Protein AF-A0A1T4NZI9-F1 (afdb_monomer_lite)

pLDDT: mean 96.77, std 5.35, range [52.78, 98.94]

Organism: NCBI:txid225004

Secondary structure (DSSP, 8-state):
-HHHHHHHHHHHHHHHHHHHHHHHHHHTT-HHHHHHHHHHHHHHHHHHT---HHHHGGGGGG-TT-HHHHHHHHHHHHHHHHHHHHHHHHHHHH-HHHHHHHHHHHHHHHHS-HHHHHHHHHHHHHHHHHHHHHHHTT-GGGHHHHHHHHHHTT---HHHHHHHHHHT-STTTTSHHHHHHHHHHHHHHHHHHHHHHHHSTTT--

Foldseek 3Di:
DVVLLVLLLLLLVLLLVLLQQQLLCVLVVNNLVSLLSSLRSVLVSLVVVGDALLQQLLCCLLPVPPPVSVVSNVSSLVSLLVNLLQSLQVCLVPPVSSLVSLLVLLVVLLPDDLVVLLVLLLLLSQLSNQQNVCSVVVNNCSSSVSSSVSSVVVRDDLSSNSSSLNSPDDPCSPDPSNVSSSVSSSVSSSNSSNPCCNVCVPPDD

Sequence (205 aa):
MINEIKKAILSGILISIGGCVYMASVTAGLKWFGALLFCGGLFAICIYGFNLYTGKVGYLAYDFKDKKAWELVIVTCFFNQLITFLIGIAVGKYFPSIQEAAAKAYSAKLAAPLAKLFISGIFCGILMFLSVDTWKSGHKLGLFIYVPVFIIAGFDHSVANSFYNGAAFGPETFTLKNAAVVATVTIANGLGGWIFPLLTKSARP

Structure (mmCIF, N/CA/C/O backbone):
data_AF-A0A1T4NZI9-F1
#
_entry.id   AF-A0A1T4NZI9-F1
#
loop_
_atom_site.group_PDB
_atom_site.id
_atom_site.type_symbol
_atom_site.label_atom_id
_atom_site.label_alt_id
_atom_site.label_comp_id
_atom_site.label_asym_id
_atom_site.label_entity_id
_atom_site.label_seq_id
_atom_site.pdbx_PDB_ins_code
_atom_site.Cartn_x
_atom_site.Cartn_y
_atom_site.Cartn_z
_atom_site.occupancy
_atom_site.B_iso_or_equiv
_atom_site.auth_seq_id
_atom_site.auth_comp_id
_atom_site.auth_asym_id
_atom_site.auth_atom_id
_atom_site.pdbx_PDB_model_num
ATOM 1 N N . MET A 1 1 ? 4.022 4.666 21.049 1.00 89.69 1 MET A N 1
ATOM 2 C CA . MET A 1 1 ? 4.485 4.953 19.674 1.00 89.69 1 MET A CA 1
ATOM 3 C C . MET A 1 1 ? 5.476 3.920 19.127 1.00 89.69 1 MET A C 1
ATOM 5 O O . MET A 1 1 ? 5.214 3.373 18.068 1.00 89.69 1 MET A O 1
ATOM 9 N N . ILE A 1 2 ? 6.565 3.575 19.831 1.00 95.44 2 ILE A N 1
ATOM 10 C CA . ILE A 1 2 ? 7.586 2.616 19.334 1.00 95.44 2 ILE A CA 1
ATOM 11 C C . ILE A 1 2 ? 6.995 1.270 18.867 1.00 95.44 2 ILE A C 1
ATOM 13 O O . ILE A 1 2 ? 7.348 0.779 17.798 1.00 95.44 2 ILE A O 1
ATOM 17 N N . ASN A 1 3 ? 6.070 0.681 19.632 1.00 96.94 3 ASN A N 1
ATOM 18 C CA . ASN A 1 3 ? 5.430 -0.582 19.244 1.00 96.94 3 ASN A CA 1
ATOM 19 C C . ASN A 1 3 ? 4.603 -0.455 17.957 1.00 96.94 3 ASN A C 1
ATOM 21 O O . ASN A 1 3 ? 4.612 -1.365 17.131 1.00 96.94 3 ASN A O 1
ATOM 25 N N . GLU A 1 4 ? 3.941 0.682 17.749 1.00 97.56 4 GLU A N 1
ATOM 26 C CA . GLU A 1 4 ? 3.136 0.927 16.549 1.00 97.56 4 GLU A CA 1
ATOM 27 C C . GLU A 1 4 ? 4.017 1.083 15.306 1.00 97.56 4 GLU A C 1
ATOM 29 O O . GLU A 1 4 ? 3.677 0.553 14.249 1.00 97.56 4 GLU A O 1
ATOM 34 N N . ILE A 1 5 ? 5.193 1.706 15.457 1.00 98.38 5 ILE A N 1
ATOM 35 C CA . ILE A 1 5 ? 6.221 1.780 14.411 1.00 98.38 5 ILE A CA 1
ATOM 36 C C . ILE A 1 5 ? 6.719 0.378 14.048 1.00 98.38 5 ILE A C 1
ATOM 38 O O . ILE A 1 5 ? 6.745 0.031 12.870 1.00 98.38 5 ILE A O 1
ATOM 42 N N . LYS A 1 6 ? 7.048 -0.469 15.035 1.00 98.44 6 LYS A N 1
ATOM 43 C CA . LYS A 1 6 ? 7.468 -1.863 14.781 1.00 98.44 6 LYS A CA 1
ATOM 44 C C . LYS A 1 6 ? 6.410 -2.632 13.984 1.00 98.44 6 LYS A C 1
ATOM 46 O O . LYS A 1 6 ? 6.735 -3.279 12.993 1.00 98.44 6 LYS A O 1
ATOM 51 N N . LYS A 1 7 ? 5.134 -2.510 14.364 1.00 98.69 7 LYS A N 1
ATOM 52 C CA . LYS A 1 7 ? 4.005 -3.116 13.638 1.00 98.69 7 LYS A CA 1
ATOM 53 C C . LYS A 1 7 ? 3.854 -2.573 12.210 1.00 98.69 7 LYS A C 1
ATOM 55 O O . LYS A 1 7 ? 3.506 -3.334 11.306 1.00 98.69 7 LYS A O 1
ATOM 60 N N . ALA A 1 8 ? 4.103 -1.282 11.993 1.00 98.69 8 ALA A N 1
ATOM 61 C CA . ALA A 1 8 ? 4.075 -0.681 10.661 1.00 98.69 8 ALA A CA 1
ATOM 62 C C . ALA A 1 8 ? 5.227 -1.189 9.778 1.00 98.69 8 ALA A C 1
ATOM 64 O O . ALA A 1 8 ? 5.010 -1.559 8.625 1.00 98.69 8 ALA A O 1
ATOM 65 N N . ILE A 1 9 ? 6.436 -1.294 10.334 1.00 98.75 9 ILE A N 1
ATOM 66 C CA . ILE A 1 9 ? 7.599 -1.863 9.640 1.00 98.75 9 ILE A CA 1
ATOM 67 C C . ILE A 1 9 ? 7.323 -3.317 9.234 1.00 98.75 9 ILE A C 1
ATOM 69 O O . ILE A 1 9 ? 7.503 -3.674 8.071 1.00 98.75 9 ILE A O 1
ATOM 73 N N . LEU A 1 10 ? 6.811 -4.137 10.159 1.00 98.75 10 LEU A N 1
ATOM 74 C CA . LEU A 1 10 ? 6.477 -5.541 9.892 1.00 98.75 10 LEU A CA 1
ATOM 75 C C . LEU A 1 10 ? 5.423 -5.690 8.788 1.00 98.75 10 LEU A C 1
ATOM 77 O O . LEU A 1 10 ? 5.552 -6.563 7.932 1.00 98.75 10 LEU A O 1
ATOM 81 N N . SER A 1 11 ? 4.426 -4.804 8.741 1.00 98.81 11 SER A N 1
ATOM 82 C CA . SER A 1 11 ? 3.450 -4.803 7.642 1.00 98.81 11 SER A CA 1
ATOM 83 C C . SER A 1 11 ? 4.095 -4.450 6.304 1.00 98.81 11 SER A C 1
ATOM 85 O O . SER A 1 11 ? 3.799 -5.093 5.302 1.00 98.81 11 SER A O 1
ATOM 87 N N . GLY A 1 12 ? 5.017 -3.483 6.277 1.00 98.75 12 GLY A N 1
ATOM 88 C CA . GLY A 1 12 ? 5.785 -3.159 5.072 1.00 98.75 12 GLY A CA 1
ATOM 89 C C . GLY A 1 12 ? 6.594 -4.355 4.553 1.00 98.75 12 GLY A C 1
ATOM 90 O O . GLY A 1 12 ? 6.558 -4.657 3.359 1.00 98.75 12 GLY A O 1
ATOM 91 N N . ILE A 1 13 ? 7.258 -5.093 5.447 1.00 98.81 13 ILE A N 1
ATOM 92 C CA . ILE A 1 13 ? 7.987 -6.323 5.095 1.00 98.81 13 ILE A CA 1
ATOM 93 C C . ILE A 1 13 ? 7.040 -7.351 4.462 1.00 98.81 13 ILE A C 1
ATOM 95 O O . ILE A 1 13 ? 7.311 -7.852 3.372 1.00 98.81 13 ILE A O 1
ATOM 99 N N . LEU A 1 14 ? 5.900 -7.624 5.102 1.00 98.75 14 LEU A N 1
ATOM 100 C CA . LEU A 1 14 ? 4.939 -8.628 4.635 1.00 98.75 14 LEU A CA 1
ATOM 101 C C . LEU A 1 14 ? 4.289 -8.258 3.293 1.00 98.75 14 LEU A C 1
ATOM 103 O O . LEU A 1 14 ? 4.132 -9.123 2.432 1.00 98.75 14 LEU A O 1
ATOM 107 N N . ILE A 1 15 ? 3.966 -6.979 3.074 1.00 98.69 15 ILE A N 1
ATOM 108 C CA . ILE A 1 15 ? 3.479 -6.507 1.768 1.00 98.69 15 ILE A CA 1
ATOM 109 C C . ILE A 1 15 ? 4.569 -6.618 0.696 1.00 98.69 15 ILE A C 1
ATOM 111 O O . ILE A 1 15 ? 4.263 -6.992 -0.434 1.00 98.69 15 ILE A O 1
ATOM 115 N N . SER A 1 16 ? 5.833 -6.353 1.037 1.00 98.75 16 SER A N 1
ATOM 116 C CA . SER A 1 16 ? 6.948 -6.496 0.090 1.00 98.75 16 SER A CA 1
ATOM 117 C C . SER A 1 16 ? 7.155 -7.952 -0.327 1.00 98.75 16 SER A C 1
ATOM 119 O O . SER A 1 16 ? 7.349 -8.213 -1.508 1.00 98.75 16 SER A O 1
ATOM 121 N N . ILE A 1 17 ? 7.024 -8.913 0.598 1.00 98.31 17 ILE A N 1
ATOM 122 C CA . ILE A 1 17 ? 7.057 -10.353 0.276 1.00 98.31 17 ILE A CA 1
ATOM 123 C C . ILE A 1 17 ? 5.931 -10.713 -0.703 1.00 98.31 17 ILE A C 1
ATOM 125 O O . ILE A 1 17 ? 6.182 -11.381 -1.707 1.00 98.31 17 ILE A O 1
ATOM 129 N N . GLY A 1 18 ? 4.709 -10.225 -0.460 1.00 98.00 18 GLY A N 1
ATOM 130 C CA . GLY A 1 18 ? 3.602 -10.375 -1.410 1.00 98.00 18 GLY A CA 1
ATOM 131 C C . GLY A 1 18 ? 3.940 -9.784 -2.783 1.00 98.00 18 GLY A C 1
ATOM 132 O O . GLY A 1 18 ? 3.720 -10.429 -3.808 1.00 98.00 18 GLY A O 1
ATOM 133 N N . GLY A 1 19 ? 4.544 -8.592 -2.806 1.00 98.06 19 GLY A N 1
ATOM 134 C CA . GLY A 1 19 ? 5.025 -7.929 -4.019 1.00 98.06 19 GLY A CA 1
ATOM 135 C C . GLY A 1 19 ? 6.051 -8.760 -4.791 1.00 98.06 19 GLY A C 1
ATOM 136 O O . GLY A 1 19 ? 5.904 -8.922 -6.002 1.00 98.06 19 GLY A O 1
ATOM 137 N N . CYS A 1 20 ? 7.038 -9.343 -4.105 1.00 98.25 20 CYS A N 1
ATOM 138 C CA . CYS A 1 20 ? 8.028 -10.240 -4.703 1.00 98.25 20 CYS A CA 1
ATOM 139 C C . CYS A 1 20 ? 7.361 -11.438 -5.385 1.00 98.25 20 CYS A C 1
ATOM 141 O O . CYS A 1 20 ? 7.620 -11.705 -6.558 1.00 98.25 20 CYS A O 1
ATOM 143 N N . VAL A 1 21 ? 6.478 -12.140 -4.668 1.00 97.38 21 VAL A N 1
ATOM 144 C CA . VAL A 1 21 ? 5.807 -13.340 -5.187 1.00 97.38 21 VAL A CA 1
ATOM 145 C C . VAL A 1 21 ? 4.911 -13.000 -6.372 1.00 97.38 21 VAL A C 1
ATOM 147 O O . VAL A 1 21 ? 4.908 -13.722 -7.371 1.00 97.38 21 VAL A O 1
ATOM 150 N N . TYR A 1 22 ? 4.182 -11.886 -6.305 1.00 98.19 22 TYR A N 1
ATOM 151 C CA . TYR A 1 22 ? 3.337 -11.460 -7.411 1.00 98.19 22 TYR A CA 1
ATOM 152 C C . TYR A 1 22 ? 4.159 -11.091 -8.654 1.00 98.19 22 TYR A C 1
ATOM 154 O O . TYR A 1 22 ? 3.829 -11.559 -9.741 1.00 98.19 22 TYR A O 1
ATOM 162 N N . MET A 1 23 ? 5.255 -10.336 -8.514 1.00 98.31 23 MET A N 1
ATOM 163 C CA . MET A 1 23 ? 6.138 -10.008 -9.645 1.00 98.31 23 MET A CA 1
ATOM 164 C C . MET A 1 23 ? 6.779 -11.258 -10.256 1.00 98.31 23 MET A C 1
ATOM 166 O O . MET A 1 23 ? 6.737 -11.428 -11.471 1.00 98.31 23 MET A O 1
ATOM 170 N N . ALA A 1 24 ? 7.278 -12.180 -9.429 1.00 97.50 24 ALA A N 1
ATOM 171 C CA . ALA A 1 24 ? 7.810 -13.454 -9.910 1.00 97.50 24 ALA A CA 1
ATOM 172 C C . ALA A 1 24 ? 6.745 -14.270 -10.670 1.00 97.50 24 ALA A C 1
ATOM 174 O O . ALA A 1 24 ? 7.018 -14.833 -11.729 1.00 97.50 24 ALA A O 1
ATOM 175 N N . SER A 1 25 ? 5.505 -14.275 -10.175 1.00 97.75 25 SER A N 1
ATOM 176 C CA . SER A 1 25 ? 4.385 -14.964 -10.824 1.00 97.75 25 SER A CA 1
ATOM 177 C C . SER A 1 25 ? 3.980 -14.315 -12.147 1.00 97.75 25 SER A C 1
ATOM 179 O O . SER A 1 25 ? 3.580 -15.017 -13.071 1.00 97.75 25 SER A O 1
ATOM 181 N N . VAL A 1 26 ? 4.084 -12.987 -12.266 1.00 96.44 26 VAL A N 1
ATOM 182 C CA . VAL A 1 26 ? 3.851 -12.268 -13.530 1.00 96.44 26 VAL A CA 1
ATOM 183 C C . VAL A 1 26 ? 4.867 -12.715 -14.579 1.00 96.44 26 VAL A C 1
ATOM 185 O O . VAL A 1 26 ? 4.462 -13.071 -15.684 1.00 96.44 26 VAL A O 1
ATOM 188 N N . THR A 1 27 ? 6.152 -12.768 -14.224 1.00 95.00 27 THR A N 1
ATOM 189 C CA . THR A 1 27 ? 7.221 -13.247 -15.116 1.00 95.00 27 THR A CA 1
ATOM 190 C C . THR A 1 27 ? 7.015 -14.708 -15.524 1.00 95.00 27 THR A C 1
ATOM 192 O O . THR A 1 27 ? 7.263 -15.068 -16.669 1.00 95.00 27 THR A O 1
ATOM 195 N N . ALA A 1 28 ? 6.484 -15.540 -14.624 1.00 95.88 28 ALA A N 1
ATOM 196 C CA . ALA A 1 28 ? 6.173 -16.945 -14.891 1.00 95.88 28 ALA A CA 1
ATOM 197 C C . ALA A 1 28 ? 4.849 -17.185 -15.653 1.00 95.88 28 ALA A C 1
ATOM 199 O O . ALA A 1 28 ? 4.470 -18.335 -15.858 1.00 95.88 28 ALA A O 1
ATOM 200 N N . GLY A 1 29 ? 4.098 -16.142 -16.034 1.00 96.25 29 GLY A N 1
ATOM 201 C CA . GLY A 1 29 ? 2.791 -16.295 -16.695 1.00 96.25 29 GLY A CA 1
ATOM 202 C C . GLY A 1 29 ? 1.653 -16.764 -15.771 1.00 96.25 29 GLY A C 1
ATOM 203 O O . GLY A 1 29 ? 0.573 -17.120 -16.235 1.00 96.25 29 GLY A O 1
ATOM 204 N N . LEU A 1 30 ? 1.855 -16.722 -14.452 1.00 97.00 30 LEU A N 1
ATOM 205 C CA . LEU A 1 30 ? 0.949 -17.221 -13.410 1.00 97.00 30 LEU A CA 1
ATOM 206 C C . LEU A 1 30 ? 0.298 -16.081 -12.606 1.00 97.00 30 LEU A C 1
ATOM 208 O O . LEU A 1 30 ? 0.110 -16.179 -11.393 1.00 97.00 30 LEU A O 1
ATOM 212 N N . LYS A 1 31 ? -0.060 -14.973 -13.268 1.00 94.50 31 LYS A N 1
ATOM 213 C CA . LYS A 1 31 ? -0.553 -13.738 -12.622 1.00 94.50 31 LYS A CA 1
ATOM 214 C C . LYS A 1 31 ? -1.691 -13.975 -11.615 1.00 94.50 31 LYS A C 1
ATOM 216 O O . LYS A 1 31 ? -1.669 -13.401 -10.529 1.00 94.50 31 LYS A O 1
ATOM 221 N N . TRP A 1 32 ? -2.678 -14.804 -11.964 1.00 94.69 32 TRP A N 1
ATOM 222 C CA . TRP A 1 32 ? -3.828 -15.099 -11.096 1.00 94.69 32 TRP A CA 1
ATOM 223 C C . TRP A 1 32 ? -3.407 -15.838 -9.818 1.00 94.69 32 TRP A C 1
ATOM 225 O O . TRP A 1 32 ? -3.897 -15.532 -8.733 1.00 94.69 32 TRP A O 1
ATOM 235 N N . PHE A 1 33 ? -2.447 -16.758 -9.933 1.00 96.44 33 PHE A N 1
ATOM 236 C CA . PHE A 1 33 ? -1.916 -17.510 -8.803 1.00 96.44 33 PHE A CA 1
ATOM 237 C C . PHE A 1 33 ? -1.060 -16.612 -7.908 1.00 96.44 33 PHE A C 1
ATOM 239 O O . PHE A 1 33 ? -1.214 -16.618 -6.690 1.00 96.44 33 PHE A O 1
ATOM 246 N N . GLY A 1 34 ? -0.251 -15.734 -8.507 1.00 97.50 34 GLY A N 1
ATOM 247 C CA . GLY A 1 34 ? 0.475 -14.698 -7.772 1.00 97.50 34 GLY A CA 1
ATOM 248 C C . GLY A 1 34 ? -0.444 -13.770 -6.975 1.00 97.50 34 GLY A C 1
ATOM 249 O O . GLY A 1 34 ? -0.106 -13.390 -5.858 1.00 97.50 34 GLY A O 1
ATOM 250 N N . ALA A 1 35 ? -1.621 -13.434 -7.514 1.00 97.50 35 ALA A N 1
ATOM 251 C CA . ALA A 1 35 ? -2.615 -12.623 -6.812 1.00 97.50 35 ALA A CA 1
ATOM 252 C C . ALA A 1 35 ? -3.183 -13.335 -5.569 1.00 97.50 35 ALA A C 1
ATOM 254 O O . ALA A 1 35 ? -3.392 -12.693 -4.543 1.00 97.50 35 ALA A O 1
ATOM 255 N N . LEU A 1 36 ? -3.375 -14.659 -5.633 1.00 97.38 36 LEU A N 1
ATOM 256 C CA . LEU A 1 36 ? -3.758 -15.476 -4.476 1.00 97.38 36 LEU A CA 1
ATOM 257 C C . LEU A 1 36 ? -2.627 -15.582 -3.448 1.00 97.38 36 LEU A C 1
ATOM 259 O O . LEU A 1 36 ? -2.875 -15.450 -2.253 1.00 97.38 36 LEU A O 1
ATOM 263 N N . LEU A 1 37 ? -1.383 -15.783 -3.887 1.00 97.38 37 LEU A N 1
ATOM 264 C CA . LEU A 1 37 ? -0.237 -15.864 -2.978 1.00 97.38 37 LEU A CA 1
ATOM 265 C C . LEU A 1 37 ? 0.068 -14.523 -2.292 1.00 97.38 37 LEU A C 1
ATOM 267 O O . LEU A 1 37 ? 0.514 -14.511 -1.143 1.00 97.38 37 LEU A O 1
ATOM 271 N N . PHE A 1 38 ? -0.239 -13.394 -2.941 1.00 97.94 38 PHE A N 1
ATOM 272 C CA . PHE A 1 38 ? -0.135 -12.061 -2.338 1.00 97.94 38 PHE A CA 1
ATOM 273 C C . PHE A 1 38 ? -0.959 -11.945 -1.041 1.00 97.94 38 PHE A C 1
ATOM 275 O O . PHE A 1 38 ? -0.558 -11.236 -0.114 1.00 97.94 38 PHE A O 1
ATOM 282 N N . CYS A 1 39 ? -2.071 -12.687 -0.927 1.00 97.12 39 CYS A N 1
ATOM 283 C CA . CYS A 1 39 ? -2.897 -12.738 0.282 1.00 97.12 39 CYS A CA 1
ATOM 284 C C . CYS A 1 39 ? -2.102 -13.123 1.531 1.00 97.12 39 CYS A C 1
ATOM 286 O O . CYS A 1 39 ? -2.454 -12.665 2.614 1.00 97.12 39 CYS A O 1
ATOM 288 N N . GLY A 1 40 ? -1.031 -13.918 1.404 1.00 94.62 40 GLY A N 1
ATOM 289 C CA . GLY A 1 40 ? -0.212 -14.352 2.538 1.00 94.62 40 GLY A CA 1
ATOM 290 C C . GLY A 1 40 ? 0.335 -13.185 3.367 1.00 94.62 40 GLY A C 1
ATOM 291 O O . GLY A 1 40 ? 0.346 -13.256 4.596 1.00 94.62 40 GLY A O 1
ATOM 292 N N . GLY A 1 41 ? 0.695 -12.072 2.714 1.00 94.69 41 GLY A N 1
ATOM 293 C CA . GLY A 1 41 ? 1.152 -10.861 3.397 1.00 94.69 41 GLY A CA 1
ATOM 294 C C . GLY A 1 41 ? 0.057 -10.234 4.263 1.00 94.69 41 GLY A C 1
ATOM 295 O O . GLY A 1 41 ? 0.260 -10.012 5.457 1.00 94.69 41 GLY A O 1
ATOM 296 N N . LEU A 1 42 ? -1.130 -9.997 3.690 1.00 95.94 42 LEU A N 1
ATOM 297 C CA . LEU A 1 42 ? -2.258 -9.416 4.428 1.00 95.94 42 LEU A CA 1
ATOM 298 C C . LEU A 1 42 ? -2.809 -10.375 5.491 1.00 95.94 42 LEU A C 1
ATOM 300 O O . LEU A 1 42 ? -3.136 -9.943 6.593 1.00 95.94 42 LEU A O 1
ATOM 304 N N . PHE A 1 43 ? -2.849 -11.674 5.197 1.00 97.19 43 PHE A N 1
ATOM 305 C CA . PHE A 1 43 ? -3.237 -12.711 6.147 1.00 97.19 43 PHE A CA 1
ATOM 306 C C . PHE A 1 43 ? -2.359 -12.667 7.404 1.00 97.19 43 PHE A C 1
ATOM 308 O O . PHE A 1 43 ? -2.884 -12.584 8.512 1.00 97.19 43 PHE A O 1
ATOM 315 N N . ALA A 1 44 ? -1.031 -12.635 7.247 1.00 97.25 44 ALA A N 1
ATOM 316 C CA . ALA A 1 44 ? -0.109 -12.520 8.373 1.00 97.25 44 ALA A CA 1
ATOM 317 C C . ALA A 1 44 ? -0.298 -11.199 9.143 1.00 97.25 44 ALA A C 1
ATOM 319 O O . ALA A 1 44 ? -0.367 -11.210 10.371 1.00 97.25 44 ALA A O 1
ATOM 320 N N . ILE A 1 45 ? -0.463 -10.069 8.445 1.00 98.25 45 ILE A N 1
ATOM 321 C CA . ILE A 1 45 ? -0.751 -8.767 9.078 1.00 98.25 45 ILE A CA 1
ATOM 322 C C . ILE A 1 45 ? -1.999 -8.851 9.965 1.00 98.25 45 ILE A C 1
ATOM 324 O O . ILE A 1 45 ? -1.986 -8.371 11.100 1.00 98.25 45 ILE A O 1
ATOM 328 N N . CYS A 1 46 ? -3.062 -9.477 9.464 1.00 97.38 46 CYS A N 1
ATOM 329 C CA . CYS A 1 46 ? -4.323 -9.642 10.172 1.00 97.38 46 CYS A CA 1
ATOM 330 C C . CYS A 1 46 ? -4.227 -10.630 11.350 1.00 97.38 46 CYS A C 1
ATOM 332 O O . CYS A 1 46 ? -4.801 -10.355 12.404 1.00 97.38 46 CYS A O 1
ATOM 334 N N . ILE A 1 47 ? -3.476 -11.730 11.212 1.00 96.94 47 ILE A N 1
ATOM 335 C CA . ILE A 1 47 ? -3.204 -12.697 12.293 1.00 96.94 47 ILE A CA 1
ATOM 336 C C . ILE A 1 47 ? -2.441 -12.042 13.446 1.00 96.94 47 ILE A C 1
ATOM 338 O O . ILE A 1 47 ? -2.837 -12.178 14.600 1.00 96.94 47 ILE A O 1
ATOM 342 N N . TYR A 1 48 ? -1.363 -11.317 13.144 1.00 97.19 48 TYR A N 1
ATOM 343 C CA . TYR A 1 48 ? -0.484 -10.740 14.166 1.00 97.19 48 TYR A CA 1
ATOM 344 C C . TYR A 1 48 ? -0.915 -9.342 14.637 1.00 97.19 48 TYR A C 1
ATOM 346 O O . TYR A 1 48 ? -0.268 -8.747 15.501 1.00 97.19 48 TYR A O 1
ATOM 354 N N . GLY A 1 49 ? -2.000 -8.792 14.084 1.00 97.00 49 GLY A N 1
ATOM 355 C CA . GLY A 1 49 ? -2.520 -7.478 14.465 1.00 97.00 49 GLY A CA 1
ATOM 356 C C . GLY A 1 49 ? -1.556 -6.329 14.147 1.00 97.00 49 GLY A C 1
ATOM 357 O O . GLY A 1 49 ? -1.442 -5.374 14.924 1.00 97.00 49 GLY A O 1
ATOM 358 N N . PHE A 1 50 ? -0.835 -6.428 13.029 1.00 98.50 50 PHE A N 1
ATOM 359 C CA . PHE A 1 50 ? 0.096 -5.394 12.585 1.00 98.50 50 PHE A CA 1
ATOM 360 C C . PHE A 1 50 ? -0.621 -4.205 11.925 1.00 98.50 50 PHE A C 1
ATOM 362 O O . PHE A 1 50 ? -1.826 -4.226 11.655 1.00 98.50 50 PHE A O 1
ATOM 369 N N . ASN A 1 51 ? 0.120 -3.115 11.720 1.00 98.50 51 ASN A N 1
ATOM 370 C CA . ASN A 1 51 ? -0.431 -1.857 11.233 1.00 98.50 51 ASN A CA 1
ATOM 371 C C . ASN A 1 51 ? -0.142 -1.666 9.745 1.00 98.50 51 ASN A C 1
ATOM 373 O O . ASN A 1 51 ? 0.978 -1.339 9.352 1.00 98.50 51 ASN A O 1
ATOM 377 N N . LEU A 1 52 ? -1.191 -1.813 8.939 1.00 98.69 52 LEU A N 1
ATOM 378 C CA . LEU A 1 52 ? -1.192 -1.475 7.522 1.00 98.69 52 LEU A CA 1
ATOM 379 C C . LEU A 1 52 ? -2.081 -0.251 7.284 1.00 98.69 52 LEU A C 1
ATOM 381 O O . LEU A 1 52 ? -3.246 -0.258 7.677 1.00 98.69 52 LEU A O 1
ATOM 385 N N . TYR A 1 53 ? -1.557 0.772 6.613 1.00 98.88 53 TYR A N 1
ATOM 386 C CA . TYR A 1 53 ? -2.245 2.034 6.334 1.00 98.88 53 TYR A CA 1
ATOM 387 C C . TYR A 1 53 ? -3.626 1.817 5.714 1.00 98.88 53 TYR A C 1
ATOM 389 O O . TYR A 1 53 ? -4.629 2.260 6.272 1.00 98.88 53 TYR A O 1
ATOM 397 N N . THR A 1 54 ? -3.695 1.064 4.617 1.00 98.38 54 THR A N 1
ATOM 398 C CA . THR A 1 54 ? -4.940 0.787 3.885 1.00 98.38 54 THR A CA 1
ATOM 399 C C . THR A 1 54 ? -5.937 -0.047 4.693 1.00 98.38 54 THR A C 1
ATOM 401 O O . THR A 1 54 ? -7.140 0.056 4.479 1.00 98.38 54 THR A O 1
ATOM 404 N N . GLY A 1 55 ? -5.461 -0.800 5.688 1.00 96.50 55 GLY A N 1
ATOM 405 C CA . GLY A 1 55 ? -6.288 -1.533 6.648 1.00 96.50 55 GLY A CA 1
ATOM 406 C C . GLY A 1 55 ? -6.720 -0.727 7.881 1.00 96.50 55 GLY A C 1
ATOM 407 O O . GLY A 1 55 ? -7.498 -1.225 8.694 1.00 96.50 55 GLY A O 1
ATOM 408 N N . LYS A 1 56 ? -6.202 0.494 8.066 1.00 98.06 56 LYS A N 1
ATOM 409 C CA . LYS A 1 56 ? -6.462 1.344 9.243 1.00 98.06 56 LYS A CA 1
ATOM 410 C C . LYS A 1 56 ? -7.185 2.637 8.885 1.00 98.06 56 LYS A C 1
ATOM 412 O O . LYS A 1 56 ? -8.076 3.040 9.624 1.00 98.06 56 LYS A O 1
ATOM 417 N N . VAL A 1 57 ? -6.842 3.257 7.755 1.00 98.62 57 VAL A N 1
ATOM 418 C CA . VAL A 1 57 ? -7.344 4.578 7.344 1.00 98.62 57 VAL A CA 1
ATOM 419 C C . VAL A 1 57 ? -8.869 4.639 7.267 1.00 98.62 57 VAL A C 1
ATOM 421 O O . VAL A 1 57 ? -9.449 5.632 7.698 1.00 98.62 57 VAL A O 1
ATOM 424 N N . GLY A 1 58 ? -9.522 3.556 6.827 1.00 97.75 58 GLY A N 1
ATOM 425 C CA . GLY A 1 58 ? -10.982 3.464 6.756 1.00 97.75 58 GLY A CA 1
ATOM 426 C C . GLY A 1 58 ? -11.682 3.697 8.098 1.00 97.75 58 GLY A C 1
ATOM 427 O O . GLY A 1 58 ? -12.730 4.332 8.155 1.00 97.75 58 GLY A O 1
ATOM 428 N N . TYR A 1 59 ? -11.062 3.276 9.203 1.00 97.25 59 TYR A N 1
ATOM 429 C CA . TYR A 1 59 ? -11.651 3.380 10.540 1.00 97.25 59 TYR A CA 1
ATOM 430 C C . TYR A 1 59 ? -11.696 4.815 11.083 1.00 97.25 59 TYR A C 1
ATOM 432 O O . TYR A 1 59 ? -12.457 5.072 12.013 1.00 97.25 59 TYR A O 1
ATOM 440 N N . LEU A 1 60 ? -10.960 5.762 10.485 1.00 97.88 60 LEU A N 1
ATOM 441 C CA . LEU A 1 60 ? -11.061 7.185 10.840 1.00 97.88 60 LEU A CA 1
ATOM 442 C C . LEU A 1 60 ? -12.467 7.747 10.588 1.00 97.88 60 LEU A C 1
ATOM 444 O O . LEU A 1 60 ? -12.890 8.667 11.276 1.00 97.88 60 LEU A 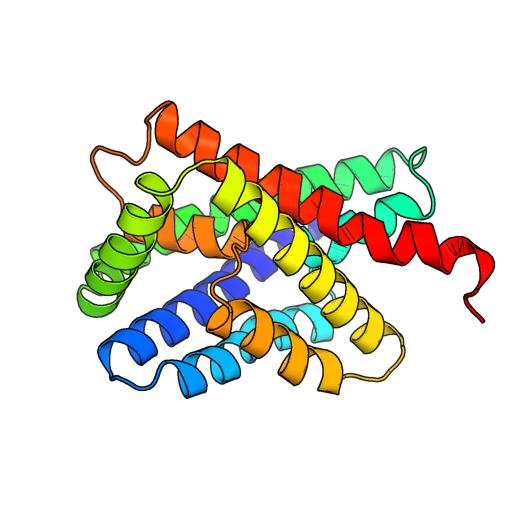O 1
ATOM 448 N N . ALA A 1 61 ? -13.220 7.170 9.650 1.00 97.00 61 ALA A N 1
ATOM 449 C CA . ALA A 1 61 ? -14.580 7.604 9.338 1.00 97.00 61 ALA A CA 1
ATOM 450 C C . ALA A 1 61 ? -15.595 7.377 10.477 1.00 97.00 61 ALA A C 1
ATOM 452 O O . ALA A 1 61 ? -16.659 8.010 10.510 1.00 97.00 61 ALA A O 1
ATOM 453 N N . TYR A 1 62 ? -15.275 6.513 11.447 1.00 94.56 62 TYR A N 1
ATOM 454 C CA . TYR A 1 62 ? -16.108 6.348 12.638 1.00 94.56 62 TYR A CA 1
ATOM 455 C C . TYR A 1 62 ? -15.989 7.543 13.588 1.00 94.5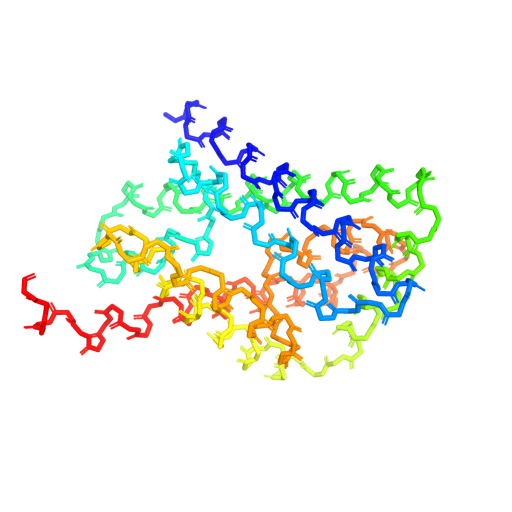6 62 TYR A C 1
ATOM 457 O O . TYR A 1 62 ? -17.010 7.984 14.117 1.00 94.56 62 TYR A O 1
ATOM 465 N N . ASP A 1 63 ? -14.803 8.135 13.717 1.00 95.19 63 ASP A N 1
ATOM 466 C CA . ASP A 1 63 ? -14.589 9.380 14.455 1.00 95.19 63 ASP A CA 1
ATOM 467 C C . ASP A 1 63 ? -13.380 10.157 13.911 1.00 95.19 63 ASP A C 1
ATOM 469 O O . ASP A 1 63 ? -12.230 9.918 14.279 1.00 95.19 63 ASP A O 1
ATOM 473 N N . PHE A 1 64 ? -13.645 11.148 13.056 1.00 96.56 64 PHE A N 1
ATOM 474 C CA . PHE A 1 64 ? -12.591 11.987 12.485 1.00 96.56 64 PHE A CA 1
ATOM 475 C C . PHE A 1 64 ? -11.932 12.927 13.502 1.00 96.56 64 PHE A C 1
ATOM 477 O O . PHE A 1 64 ? -10.909 13.530 13.174 1.00 96.56 64 PHE A O 1
ATOM 484 N N . LYS A 1 65 ? -12.491 13.091 14.709 1.00 97.25 65 LYS A N 1
ATOM 485 C CA . LYS A 1 65 ? -11.923 13.964 15.747 1.00 97.25 65 LYS A CA 1
ATOM 486 C C . LYS A 1 65 ? -10.852 13.257 16.582 1.00 97.25 65 LYS A C 1
ATOM 488 O O . LYS A 1 65 ? -10.125 13.936 17.312 1.00 97.25 65 LYS A O 1
ATOM 493 N N . ASP A 1 66 ? -10.710 11.935 16.460 1.00 97.44 66 ASP A N 1
ATOM 494 C CA . ASP A 1 66 ? -9.700 11.167 17.188 1.00 97.44 66 ASP A CA 1
ATOM 495 C C . ASP A 1 66 ? -8.284 11.455 16.659 1.00 97.44 66 ASP A C 1
ATOM 497 O O . ASP A 1 66 ? -7.781 10.850 15.706 1.00 97.44 66 ASP A O 1
ATOM 501 N N . LYS A 1 67 ? -7.602 12.385 17.333 1.00 97.31 67 LYS A N 1
ATOM 502 C CA . LYS A 1 67 ? -6.222 12.777 17.023 1.00 97.31 67 LYS A CA 1
ATOM 503 C C . LYS A 1 67 ? -5.230 11.614 17.133 1.00 97.31 67 LYS A C 1
ATOM 505 O O . LYS A 1 67 ? -4.275 11.578 16.361 1.00 97.31 67 LYS A O 1
ATOM 510 N N . LYS A 1 68 ? -5.440 10.666 18.056 1.00 97.19 68 LYS A N 1
ATOM 511 C CA . LYS A 1 68 ? -4.537 9.515 18.233 1.00 97.19 68 LYS A CA 1
ATOM 512 C C . LYS A 1 68 ? -4.691 8.527 17.082 1.00 97.19 68 LYS A C 1
ATOM 514 O O . LYS A 1 68 ? -3.695 7.974 16.617 1.00 97.19 68 LYS A O 1
ATOM 519 N N . ALA A 1 69 ? -5.916 8.328 16.595 1.00 97.44 69 ALA A N 1
ATOM 520 C CA . ALA A 1 69 ? -6.158 7.511 15.410 1.00 97.44 69 ALA A CA 1
ATOM 521 C C . ALA A 1 69 ? -5.502 8.126 14.163 1.00 97.44 69 ALA A C 1
ATOM 523 O O . ALA A 1 69 ? -4.847 7.410 13.402 1.00 97.44 69 ALA A O 1
ATOM 524 N N . TRP A 1 70 ? -5.602 9.448 13.987 1.00 98.31 70 TRP A N 1
ATOM 525 C CA . TRP A 1 70 ? -4.897 10.162 12.917 1.00 98.31 70 TRP A CA 1
ATOM 526 C C . TRP A 1 70 ? -3.379 10.007 13.010 1.00 98.31 70 TRP A C 1
ATOM 528 O O . TRP A 1 70 ? -2.745 9.643 12.021 1.00 98.31 70 TRP A O 1
ATOM 538 N N . GLU A 1 71 ? -2.799 10.226 14.192 1.00 98.06 71 GLU A N 1
ATOM 539 C CA . GLU A 1 71 ? -1.363 10.052 14.432 1.00 98.06 71 GLU A CA 1
ATOM 540 C C . GLU A 1 71 ? -0.908 8.630 14.071 1.00 98.06 71 GLU A C 1
ATOM 542 O O . GLU A 1 71 ? 0.053 8.452 13.319 1.00 98.06 71 GLU A O 1
ATOM 547 N N . LEU A 1 72 ? -1.647 7.610 14.525 1.00 98.25 72 LEU A N 1
ATOM 548 C CA . LEU A 1 72 ? -1.375 6.214 14.193 1.00 98.25 72 LEU A CA 1
ATOM 549 C C . LEU A 1 72 ? -1.408 5.969 12.680 1.00 98.25 72 LEU A C 1
ATOM 551 O O . LEU A 1 72 ? -0.502 5.323 12.154 1.00 98.25 72 LEU A O 1
ATOM 555 N N . VAL A 1 73 ? -2.434 6.456 11.975 1.00 98.50 73 VAL A N 1
ATOM 556 C CA . VAL A 1 73 ? -2.586 6.261 10.524 1.00 98.50 73 VAL A CA 1
ATOM 557 C C . VAL A 1 73 ? -1.462 6.949 9.752 1.00 98.50 73 VAL A C 1
ATOM 559 O O . VAL A 1 73 ? -0.907 6.335 8.840 1.00 98.50 73 VAL A O 1
ATOM 562 N N . ILE A 1 74 ? -1.082 8.172 10.131 1.00 98.56 74 ILE A N 1
ATOM 563 C CA . ILE A 1 74 ? -0.011 8.935 9.475 1.00 98.56 74 ILE A CA 1
ATOM 564 C C . ILE A 1 74 ? 1.342 8.247 9.675 1.00 98.56 74 ILE A C 1
ATOM 566 O O . ILE A 1 74 ? 2.043 7.977 8.698 1.00 98.56 74 ILE A O 1
ATOM 570 N N . VAL A 1 75 ? 1.685 7.891 10.919 1.00 98.38 75 VAL A N 1
ATOM 571 C CA . VAL A 1 75 ? 2.934 7.176 11.233 1.00 98.38 75 VAL A CA 1
ATOM 572 C C . VAL A 1 75 ? 2.968 5.819 10.527 1.00 98.38 75 VAL A C 1
ATOM 574 O O . VAL A 1 75 ? 3.984 5.449 9.937 1.00 98.38 75 VAL A O 1
ATOM 577 N N . THR A 1 76 ? 1.849 5.092 10.523 1.00 98.75 76 THR A N 1
ATOM 578 C CA . THR A 1 76 ? 1.732 3.809 9.819 1.00 98.75 76 THR A CA 1
ATOM 579 C C . THR A 1 76 ? 1.955 3.978 8.319 1.00 98.75 76 THR A C 1
ATOM 581 O O . THR A 1 76 ? 2.737 3.228 7.739 1.00 98.75 76 THR A O 1
ATOM 584 N N . CYS A 1 77 ? 1.317 4.972 7.695 1.00 98.88 77 CYS A N 1
ATOM 585 C CA . CYS A 1 77 ? 1.487 5.273 6.277 1.00 98.88 77 CYS A CA 1
ATOM 586 C C . CYS A 1 77 ? 2.948 5.561 5.946 1.00 98.88 77 CYS A C 1
ATOM 588 O O . CYS A 1 77 ? 3.498 4.942 5.040 1.00 98.88 77 CYS A O 1
ATOM 590 N N . PHE A 1 78 ? 3.594 6.440 6.714 1.00 98.81 78 PHE A N 1
ATOM 591 C CA . PHE A 1 78 ? 4.991 6.796 6.499 1.00 98.81 78 PHE A CA 1
ATOM 592 C C . PHE A 1 78 ? 5.909 5.566 6.529 1.00 98.81 78 PHE A C 1
ATOM 594 O O . PHE A 1 78 ? 6.630 5.315 5.564 1.00 98.81 78 PHE A O 1
ATOM 601 N N . PHE A 1 79 ? 5.845 4.753 7.589 1.00 98.81 79 PHE A N 1
ATOM 602 C CA . PHE A 1 79 ? 6.712 3.577 7.712 1.00 98.81 79 PHE A CA 1
ATOM 603 C C . PHE A 1 79 ? 6.352 2.461 6.727 1.00 98.81 79 PHE A C 1
ATOM 605 O O . PHE A 1 79 ? 7.253 1.790 6.230 1.00 98.81 79 PHE A O 1
ATOM 612 N N . ASN A 1 80 ? 5.073 2.265 6.395 1.00 98.88 80 ASN A N 1
ATOM 613 C CA . ASN A 1 80 ? 4.687 1.323 5.346 1.00 98.88 80 ASN A CA 1
ATOM 614 C C . ASN A 1 80 ? 5.294 1.726 3.995 1.00 98.88 80 ASN A C 1
ATOM 616 O O . ASN A 1 80 ? 5.908 0.877 3.350 1.00 98.88 80 ASN A O 1
ATOM 620 N N . GLN A 1 81 ? 5.174 2.999 3.592 1.00 98.88 81 GLN A N 1
ATOM 621 C CA . GLN A 1 81 ? 5.755 3.497 2.340 1.00 98.88 81 GLN A CA 1
ATOM 622 C C . GLN A 1 81 ? 7.281 3.380 2.355 1.00 98.88 81 GLN A C 1
ATOM 624 O O . GLN A 1 81 ? 7.853 2.804 1.433 1.00 98.88 81 GLN A O 1
ATOM 629 N N . LEU A 1 82 ? 7.934 3.869 3.413 1.00 98.81 82 LEU A N 1
ATOM 630 C CA . LEU A 1 82 ? 9.391 3.874 3.525 1.00 98.81 82 LEU A CA 1
ATOM 631 C C . LEU A 1 82 ? 9.973 2.458 3.447 1.00 98.81 82 LEU A C 1
ATOM 633 O O . LEU A 1 82 ? 10.866 2.199 2.647 1.00 98.81 82 LEU A O 1
ATOM 637 N N . ILE A 1 83 ? 9.461 1.527 4.254 1.00 98.81 83 ILE A N 1
ATOM 638 C CA . ILE A 1 83 ? 10.021 0.173 4.335 1.00 98.81 83 ILE A CA 1
ATOM 639 C C . ILE A 1 83 ? 9.790 -0.609 3.048 1.00 98.81 83 ILE A C 1
ATOM 641 O O . ILE A 1 83 ? 10.708 -1.270 2.570 1.00 98.81 83 ILE A O 1
ATOM 645 N N . THR A 1 84 ? 8.601 -0.511 2.454 1.00 98.88 84 THR A N 1
ATOM 646 C CA . THR A 1 84 ? 8.332 -1.182 1.173 1.00 98.88 84 THR A CA 1
ATOM 647 C C . THR A 1 84 ? 9.185 -0.628 0.045 1.00 98.88 84 THR A C 1
ATOM 649 O O . THR A 1 84 ? 9.704 -1.407 -0.747 1.00 98.88 84 THR A O 1
ATOM 652 N N . PHE A 1 85 ? 9.407 0.686 0.010 1.00 98.88 85 PHE A N 1
ATOM 653 C CA . PHE A 1 85 ? 10.296 1.315 -0.960 1.00 98.88 85 PHE A CA 1
ATOM 654 C C . PHE A 1 85 ? 11.742 0.828 -0.812 1.00 98.88 85 PHE A C 1
ATOM 656 O O . PHE A 1 85 ? 12.346 0.395 -1.791 1.00 98.88 85 PHE A O 1
ATOM 663 N N . LEU A 1 86 ? 12.284 0.826 0.411 1.00 98.88 86 LEU A N 1
ATOM 664 C CA . LEU A 1 86 ? 13.654 0.376 0.681 1.00 98.88 86 LEU A CA 1
ATOM 665 C C . LEU A 1 86 ? 13.855 -1.115 0.374 1.00 98.88 86 LEU A C 1
ATOM 667 O O . LEU A 1 86 ? 14.864 -1.488 -0.225 1.00 98.88 86 LEU A O 1
ATOM 671 N N . ILE A 1 87 ? 12.890 -1.967 0.735 1.00 98.88 87 ILE A N 1
ATOM 672 C CA . ILE A 1 87 ? 12.923 -3.390 0.367 1.00 98.88 87 ILE A CA 1
ATOM 673 C C . ILE A 1 87 ? 12.809 -3.545 -1.148 1.00 98.88 87 ILE A C 1
ATOM 675 O O . ILE A 1 87 ? 13.526 -4.359 -1.722 1.00 98.88 87 ILE A O 1
ATOM 679 N N . GLY A 1 88 ? 11.966 -2.743 -1.801 1.00 98.88 88 GLY A N 1
ATOM 680 C CA . GLY A 1 88 ? 11.867 -2.678 -3.254 1.00 98.88 88 GLY A CA 1
ATOM 681 C C . GLY A 1 88 ? 13.226 -2.421 -3.897 1.00 98.88 88 GLY A C 1
ATOM 682 O O . GLY A 1 88 ? 13.634 -3.205 -4.742 1.00 98.88 88 GLY A O 1
ATOM 683 N N . ILE A 1 89 ? 13.965 -1.401 -3.447 1.00 98.81 89 ILE A N 1
ATOM 684 C CA . ILE A 1 89 ? 15.317 -1.093 -3.954 1.00 98.81 89 ILE A CA 1
ATOM 685 C C . ILE A 1 89 ? 16.251 -2.294 -3.797 1.00 98.81 89 ILE A C 1
ATOM 687 O O . ILE A 1 89 ? 16.937 -2.678 -4.745 1.00 98.81 89 IL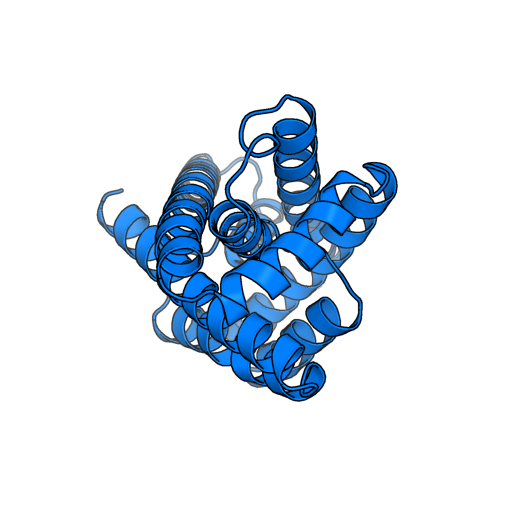E A O 1
ATOM 691 N N . ALA A 1 90 ? 16.277 -2.900 -2.608 1.00 98.69 90 ALA A N 1
ATOM 692 C CA . ALA A 1 90 ? 17.122 -4.060 -2.351 1.00 98.69 90 ALA A CA 1
ATOM 693 C C . ALA A 1 90 ? 16.756 -5.233 -3.275 1.00 98.69 90 ALA A C 1
ATOM 695 O O . ALA A 1 90 ? 17.628 -5.819 -3.912 1.00 98.69 90 ALA A O 1
ATOM 696 N N . VAL A 1 91 ? 15.467 -5.547 -3.403 1.00 98.75 91 VAL A N 1
ATOM 697 C CA . VAL A 1 91 ? 14.988 -6.637 -4.260 1.00 98.75 91 VAL A CA 1
ATOM 698 C C . VAL A 1 91 ? 15.272 -6.341 -5.732 1.00 98.75 91 VAL A C 1
ATOM 700 O O . VAL A 1 91 ? 15.799 -7.203 -6.423 1.00 98.75 91 VAL A O 1
ATOM 703 N N . GLY A 1 92 ? 15.006 -5.122 -6.202 1.00 98.44 92 GLY A N 1
ATOM 704 C CA . GLY A 1 92 ? 15.293 -4.706 -7.574 1.00 98.44 92 GLY A CA 1
ATOM 705 C C . GLY A 1 92 ? 16.775 -4.843 -7.929 1.00 98.44 92 GLY A C 1
ATOM 706 O O . GLY A 1 92 ? 17.112 -5.273 -9.026 1.00 98.44 92 GLY A O 1
ATOM 707 N N . LYS A 1 93 ? 17.674 -4.563 -6.978 1.00 98.12 93 LYS A N 1
ATOM 708 C CA . LYS A 1 93 ? 19.122 -4.714 -7.173 1.00 98.12 93 LYS A CA 1
ATOM 709 C C . LYS A 1 93 ? 19.576 -6.173 -7.295 1.00 98.12 93 LYS A C 1
ATOM 711 O O . LYS A 1 93 ? 20.502 -6.447 -8.053 1.00 98.12 93 LYS A O 1
ATOM 716 N N . TYR A 1 94 ? 18.982 -7.089 -6.528 1.00 98.25 94 TYR A N 1
ATOM 717 C CA . TYR A 1 94 ? 19.473 -8.471 -6.407 1.00 98.25 94 TYR A CA 1
ATOM 718 C C . TYR A 1 94 ? 18.626 -9.522 -7.143 1.00 98.25 94 TYR A C 1
ATOM 720 O O . TYR A 1 94 ? 19.082 -10.650 -7.306 1.00 98.25 94 TYR A O 1
ATOM 728 N N . PHE A 1 95 ? 17.424 -9.175 -7.614 1.00 98.06 95 PHE A N 1
ATOM 729 C CA . PHE A 1 95 ? 16.497 -10.096 -8.279 1.00 98.06 95 PHE A CA 1
ATOM 730 C C . PHE A 1 95 ? 16.008 -9.509 -9.619 1.00 98.06 95 PHE A C 1
ATOM 732 O O . PHE A 1 95 ? 14.916 -8.935 -9.674 1.00 98.06 95 PHE A O 1
ATOM 739 N N . PRO A 1 96 ? 16.778 -9.671 -10.716 1.00 96.19 96 PRO A N 1
ATOM 740 C CA . PRO A 1 96 ? 16.485 -9.043 -12.010 1.00 96.19 96 PRO A CA 1
ATOM 741 C C . PRO A 1 96 ? 15.093 -9.362 -12.570 1.00 96.19 96 PRO A C 1
ATOM 743 O O . PRO A 1 96 ? 14.396 -8.473 -13.042 1.00 96.19 96 PRO A O 1
ATOM 746 N N . SER A 1 97 ? 14.619 -10.603 -12.429 1.00 96.25 97 SER A N 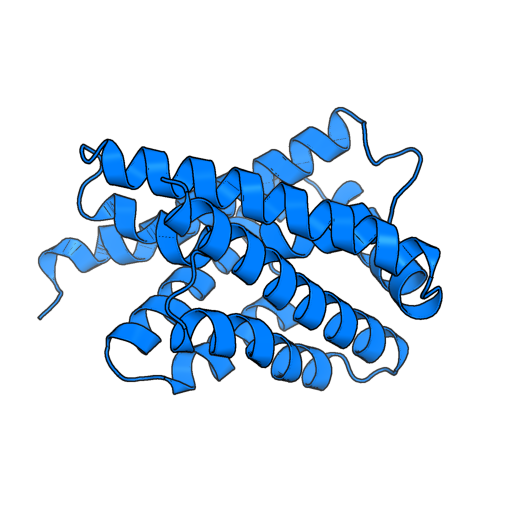1
ATOM 747 C CA . SER A 1 97 ? 13.288 -10.999 -12.915 1.00 96.25 97 SER A CA 1
ATOM 748 C C . SER A 1 97 ? 12.135 -10.277 -12.207 1.00 96.25 97 SER A C 1
ATOM 750 O O . SER A 1 97 ? 11.085 -10.045 -12.809 1.00 96.25 97 SER A O 1
ATOM 752 N N . ILE A 1 98 ? 12.318 -9.916 -10.931 1.00 98.25 98 ILE A N 1
ATOM 753 C CA . ILE A 1 98 ? 11.361 -9.109 -10.163 1.00 98.25 98 ILE A CA 1
ATOM 754 C C . ILE A 1 98 ? 11.496 -7.637 -10.555 1.00 98.25 98 ILE A C 1
ATOM 756 O O . ILE A 1 98 ? 10.484 -6.958 -10.731 1.00 98.25 98 ILE A O 1
ATOM 760 N N . GLN A 1 99 ? 12.733 -7.161 -10.708 1.00 98.38 99 GLN A N 1
ATOM 761 C CA . GLN A 1 99 ? 13.057 -5.801 -11.131 1.00 98.38 99 GLN A CA 1
ATOM 762 C C . GLN A 1 99 ? 12.393 -5.459 -12.470 1.00 98.38 99 GLN A C 1
ATOM 764 O O . GLN A 1 99 ? 11.675 -4.466 -12.550 1.00 98.38 99 GLN A O 1
ATOM 769 N N . GLU A 1 100 ? 12.560 -6.299 -13.491 1.00 97.81 100 GLU A N 1
ATOM 770 C CA . GLU A 1 100 ? 12.022 -6.076 -14.838 1.00 97.81 100 GLU A CA 1
ATOM 771 C C . GLU A 1 100 ? 10.489 -6.013 -14.837 1.00 97.81 100 GLU A C 1
ATOM 773 O O . GLU A 1 100 ? 9.884 -5.098 -15.409 1.00 97.81 100 GLU A O 1
ATOM 778 N N . ALA A 1 101 ? 9.844 -6.956 -14.140 1.00 98.12 101 ALA A N 1
ATOM 779 C CA . ALA A 1 101 ? 8.394 -6.978 -13.988 1.00 98.12 101 ALA A CA 1
ATOM 780 C C . ALA A 1 101 ? 7.883 -5.723 -13.261 1.00 98.12 101 ALA A C 1
ATOM 782 O O . ALA A 1 101 ? 6.909 -5.103 -13.703 1.00 98.12 101 ALA A O 1
ATOM 783 N N . ALA A 1 102 ? 8.562 -5.309 -12.186 1.00 98.31 102 ALA A N 1
ATOM 784 C CA . ALA A 1 102 ? 8.214 -4.112 -11.430 1.00 98.31 102 ALA A CA 1
ATOM 785 C C . ALA A 1 102 ? 8.433 -2.832 -12.247 1.00 98.31 102 ALA A C 1
ATOM 787 O O . ALA A 1 102 ? 7.557 -1.969 -12.256 1.00 98.31 102 ALA A O 1
ATOM 788 N N . ALA A 1 103 ? 9.535 -2.722 -12.992 1.00 98.31 103 ALA A N 1
ATOM 789 C CA . ALA A 1 103 ? 9.830 -1.586 -13.862 1.00 98.31 103 ALA A CA 1
ATOM 790 C C . ALA A 1 103 ? 8.781 -1.428 -14.968 1.00 98.31 103 ALA A C 1
ATOM 792 O O . ALA A 1 103 ? 8.262 -0.330 -15.190 1.00 98.31 103 ALA A O 1
ATOM 793 N N . LYS A 1 104 ? 8.377 -2.532 -15.608 1.00 97.94 104 LYS A N 1
ATOM 794 C CA . LYS A 1 104 ? 7.283 -2.528 -16.588 1.00 97.94 104 LYS A CA 1
ATOM 795 C C . LYS A 1 104 ? 5.950 -2.124 -15.953 1.00 97.94 104 LYS A C 1
ATOM 797 O O . LYS A 1 104 ? 5.220 -1.303 -16.504 1.00 97.94 104 LYS A O 1
ATOM 802 N N . ALA A 1 105 ? 5.625 -2.669 -14.782 1.00 97.31 105 ALA A N 1
ATOM 803 C CA . ALA A 1 105 ? 4.383 -2.342 -14.087 1.00 97.31 105 ALA A CA 1
ATOM 804 C C . ALA A 1 105 ? 4.342 -0.880 -13.608 1.00 97.31 105 ALA A C 1
ATOM 806 O O . ALA A 1 105 ? 3.295 -0.235 -13.681 1.00 97.31 105 ALA A O 1
ATOM 807 N N . TYR A 1 106 ? 5.462 -0.349 -13.115 1.00 98.12 106 TYR A N 1
ATOM 808 C CA . TYR A 1 106 ? 5.530 0.990 -12.538 1.00 98.12 106 TYR A CA 1
ATOM 809 C C . TYR A 1 106 ? 5.661 2.090 -13.598 1.00 98.12 106 TYR A C 1
ATOM 811 O O . TYR A 1 106 ? 5.022 3.134 -13.472 1.00 98.12 106 TYR A O 1
ATOM 819 N N . SER A 1 107 ? 6.371 1.839 -14.702 1.00 98.06 107 SER A N 1
ATOM 820 C CA . SER A 1 107 ? 6.379 2.744 -15.864 1.00 98.06 107 SER A CA 1
ATOM 821 C C . SER A 1 107 ? 4.976 2.942 -16.447 1.00 98.06 107 SER A C 1
ATOM 823 O O . SER A 1 107 ? 4.589 4.073 -16.740 1.00 98.06 107 SER A O 1
ATOM 825 N N . ALA A 1 108 ? 4.159 1.884 -16.508 1.00 97.94 108 ALA A N 1
ATOM 826 C CA . ALA A 1 108 ? 2.756 1.991 -16.907 1.00 97.94 108 ALA A CA 1
ATOM 827 C C . ALA A 1 108 ? 1.930 2.874 -15.952 1.00 97.94 108 ALA A C 1
ATOM 829 O O . ALA A 1 108 ? 1.044 3.600 -16.399 1.00 97.94 108 ALA A O 1
ATOM 830 N N . LYS A 1 109 ? 2.229 2.862 -14.644 1.00 98.19 109 LYS A N 1
ATOM 831 C CA . LYS A 1 109 ? 1.582 3.754 -13.663 1.00 98.19 109 LYS A CA 1
ATOM 832 C C . LYS A 1 109 ? 2.014 5.202 -13.867 1.00 98.19 109 LYS A C 1
ATOM 834 O O . LYS A 1 109 ? 1.162 6.079 -13.873 1.00 98.19 109 LYS A O 1
ATOM 839 N N . LEU A 1 110 ? 3.303 5.450 -14.096 1.00 98.12 110 LEU A N 1
ATOM 840 C CA . LEU A 1 110 ? 3.817 6.786 -14.409 1.00 98.12 110 LEU A CA 1
ATOM 841 C C . LEU A 1 110 ? 3.235 7.339 -15.719 1.00 98.12 110 LEU A C 1
ATOM 843 O O . LEU A 1 110 ? 3.029 8.541 -15.833 1.00 98.12 110 LEU A O 1
ATOM 847 N N . ALA A 1 111 ? 2.977 6.496 -16.718 1.00 98.06 111 ALA A N 1
ATOM 848 C CA . ALA A 1 111 ? 2.367 6.916 -17.980 1.00 98.06 111 ALA A CA 1
ATOM 849 C C . ALA A 1 111 ? 0.843 7.125 -17.891 1.00 98.06 111 ALA A C 1
ATOM 851 O O . ALA A 1 111 ? 0.265 7.777 -18.760 1.00 98.06 111 ALA A O 1
ATOM 852 N N . ALA A 1 112 ? 0.181 6.578 -16.868 1.00 98.00 112 ALA A N 1
ATOM 853 C CA . ALA A 1 112 ? -1.265 6.671 -16.728 1.00 98.00 112 ALA A CA 1
ATOM 854 C C . ALA A 1 112 ? -1.718 8.082 -16.299 1.00 98.00 112 ALA A C 1
ATOM 856 O O . ALA A 1 112 ? -1.055 8.727 -15.482 1.00 98.00 112 ALA A O 1
ATOM 857 N N . PRO A 1 113 ? -2.894 8.550 -16.759 1.00 98.25 113 PRO A N 1
ATOM 858 C CA . PRO A 1 113 ? -3.499 9.766 -16.230 1.00 98.25 113 PRO A CA 1
ATOM 859 C C . PRO A 1 113 ? -3.747 9.655 -14.719 1.00 98.25 113 PRO A C 1
ATOM 861 O O . PRO A 1 113 ? -4.261 8.636 -14.248 1.00 98.25 113 PRO A O 1
ATOM 864 N N . LEU A 1 114 ? -3.479 10.725 -13.961 1.00 98.44 114 LEU A N 1
ATOM 865 C CA . LEU A 1 114 ? -3.727 10.748 -12.510 1.00 98.44 114 LEU A CA 1
ATOM 866 C C . LEU A 1 114 ? -5.189 10.430 -12.165 1.00 98.44 114 LEU A C 1
ATOM 868 O O . LEU A 1 114 ? -5.442 9.746 -11.181 1.00 98.44 114 LEU A O 1
ATOM 872 N N . ALA A 1 115 ? -6.146 10.833 -13.008 1.00 98.44 115 ALA A N 1
ATOM 873 C CA . ALA A 1 115 ? -7.559 10.489 -12.840 1.00 98.44 115 ALA A CA 1
ATOM 874 C C . ALA A 1 115 ? -7.805 8.968 -12.832 1.00 98.44 115 ALA A C 1
ATOM 876 O O . ALA A 1 115 ? -8.559 8.472 -11.995 1.00 98.44 115 ALA A O 1
ATOM 877 N N . LYS A 1 116 ? -7.118 8.204 -13.699 1.00 98.31 116 LYS A N 1
ATOM 878 C CA . LYS A 1 116 ? -7.195 6.734 -13.685 1.00 98.31 116 LYS A CA 1
ATOM 879 C C . LYS A 1 116 ? -6.667 6.184 -12.368 1.00 98.31 116 LYS A C 1
ATOM 881 O O . LYS A 1 116 ? -7.303 5.310 -11.789 1.00 98.31 116 LYS A O 1
ATOM 886 N N . LEU A 1 117 ? -5.506 6.674 -11.921 1.00 98.75 117 LEU A N 1
ATOM 887 C CA . LEU A 1 117 ? -4.851 6.222 -10.686 1.00 98.75 117 LEU A CA 1
ATOM 888 C C . LEU A 1 117 ? -5.664 6.573 -9.438 1.00 98.75 117 LEU A C 1
ATOM 890 O O . LEU A 1 117 ? -5.669 5.831 -8.459 1.00 98.75 117 LEU A O 1
ATOM 894 N N . PHE A 1 118 ? -6.367 7.699 -9.483 1.00 98.81 118 PHE A N 1
ATOM 895 C CA . PHE A 1 118 ? -7.274 8.120 -8.433 1.00 98.81 118 PHE A CA 1
ATOM 896 C C . PHE A 1 118 ? -8.476 7.172 -8.341 1.00 98.81 118 PHE A C 1
ATOM 898 O O . PHE A 1 118 ? -8.737 6.617 -7.279 1.00 98.81 118 PHE A O 1
ATOM 905 N N . ILE A 1 119 ? -9.162 6.900 -9.456 1.00 98.75 119 ILE A N 1
ATOM 906 C CA . ILE A 1 119 ? -10.316 5.984 -9.486 1.00 98.75 119 ILE A CA 1
ATOM 907 C C . ILE A 1 119 ? -9.905 4.569 -9.057 1.00 98.75 119 ILE A C 1
ATOM 909 O O . ILE A 1 119 ? -10.551 3.956 -8.207 1.00 98.75 119 ILE A O 1
ATOM 913 N N . SER A 1 120 ? -8.803 4.052 -9.601 1.00 98.69 120 SER A N 1
ATOM 914 C CA . SER A 1 120 ? -8.292 2.731 -9.233 1.00 98.69 120 SER A CA 1
ATOM 915 C C . SER A 1 120 ? -7.857 2.668 -7.764 1.00 98.69 120 SER A C 1
ATOM 917 O O . SER A 1 120 ? -8.039 1.638 -7.113 1.00 98.69 120 SER A O 1
ATOM 919 N N . GLY A 1 121 ? -7.323 3.763 -7.218 1.00 98.88 121 GLY A N 1
ATOM 920 C CA . GLY A 1 121 ? -6.991 3.892 -5.804 1.00 98.88 121 GLY A CA 1
ATOM 921 C C . GLY A 1 121 ? -8.224 3.879 -4.895 1.00 98.88 121 GLY A C 1
ATOM 922 O O . GLY A 1 121 ? -8.198 3.218 -3.857 1.00 98.88 121 GLY A O 1
ATOM 923 N N . ILE A 1 122 ? -9.324 4.525 -5.291 1.00 98.88 122 ILE A N 1
ATOM 924 C CA . ILE A 1 122 ? -10.593 4.489 -4.544 1.00 98.88 122 ILE A CA 1
ATOM 925 C C . ILE A 1 122 ? -11.102 3.049 -4.430 1.00 98.88 122 ILE A C 1
ATOM 927 O O . ILE A 1 122 ? -11.369 2.572 -3.326 1.00 98.88 122 ILE A O 1
ATOM 931 N N . PHE A 1 123 ? -11.170 2.321 -5.549 1.00 98.81 123 PHE A N 1
ATOM 932 C CA . PHE A 1 123 ? -11.630 0.931 -5.538 1.00 98.81 123 PHE A CA 1
ATOM 933 C C . PHE A 1 123 ? -10.713 0.009 -4.731 1.00 98.81 123 PHE A C 1
ATOM 935 O O . PHE A 1 123 ? -11.200 -0.847 -3.993 1.00 98.81 123 PHE A O 1
ATOM 942 N N . CYS A 1 124 ? -9.393 0.204 -4.798 1.00 98.81 124 CYS A N 1
ATOM 943 C CA . CYS A 1 124 ? -8.476 -0.529 -3.928 1.00 98.81 124 CYS A CA 1
ATOM 944 C C . CYS A 1 124 ? -8.743 -0.230 -2.443 1.00 98.81 124 CYS A C 1
ATOM 946 O O . CYS A 1 124 ? -8.833 -1.159 -1.645 1.00 98.81 124 CYS A O 1
ATOM 948 N N . GLY A 1 125 ? -8.927 1.043 -2.078 1.00 98.75 125 GLY A N 1
ATOM 949 C CA . GLY A 1 125 ? -9.221 1.464 -0.705 1.00 98.75 125 GLY A CA 1
ATOM 950 C C . GLY A 1 125 ? -10.476 0.805 -0.133 1.00 98.75 125 GLY A C 1
ATOM 951 O O . GLY A 1 125 ? -10.442 0.287 0.983 1.00 98.75 125 GLY A O 1
ATOM 952 N N . ILE A 1 126 ? -11.548 0.744 -0.932 1.00 98.62 126 ILE A N 1
ATOM 953 C CA . ILE A 1 126 ? -12.782 0.019 -0.593 1.00 98.62 126 ILE A CA 1
ATOM 954 C C . ILE A 1 126 ? -12.470 -1.448 -0.271 1.00 98.62 126 ILE A C 1
ATOM 956 O O . ILE A 1 126 ? -12.836 -1.949 0.791 1.00 98.62 126 ILE A O 1
ATOM 960 N N . LEU A 1 127 ? -11.771 -2.140 -1.175 1.00 98.56 127 LEU A N 1
ATOM 961 C CA . LEU A 1 127 ? -11.486 -3.570 -1.038 1.00 98.56 127 LEU A CA 1
ATOM 962 C C . LEU A 1 127 ? -10.553 -3.872 0.142 1.00 98.56 127 LEU A C 1
ATOM 964 O O . LEU A 1 127 ? -10.733 -4.886 0.813 1.00 98.56 127 LEU A O 1
ATOM 968 N N . MET A 1 128 ? -9.587 -2.996 0.436 1.00 98.38 128 MET A N 1
ATOM 969 C CA . MET A 1 128 ? -8.709 -3.148 1.602 1.00 98.38 128 MET A CA 1
ATOM 970 C C . MET A 1 128 ? -9.465 -2.949 2.911 1.00 98.38 128 MET A C 1
ATOM 972 O O . MET A 1 128 ? -9.269 -3.730 3.845 1.00 98.38 128 MET A O 1
ATOM 976 N N . PHE A 1 129 ? -10.369 -1.965 2.970 1.00 97.81 129 PHE A N 1
ATOM 977 C CA . PHE A 1 129 ? -11.254 -1.816 4.117 1.00 97.81 129 PHE A CA 1
ATOM 978 C C . PHE A 1 129 ? -12.109 -3.074 4.312 1.00 97.81 129 PHE A C 1
ATOM 980 O O . PHE A 1 129 ? -12.045 -3.674 5.382 1.00 97.81 129 PHE A O 1
ATOM 987 N N . LEU A 1 130 ? -12.826 -3.527 3.274 1.00 96.94 130 LEU A N 1
ATOM 988 C CA . LEU A 1 130 ? -13.674 -4.726 3.335 1.00 96.94 130 LEU A CA 1
ATOM 989 C C . LEU A 1 130 ? -12.888 -5.974 3.747 1.00 96.94 130 LEU A C 1
ATOM 991 O O . LEU A 1 130 ? -13.355 -6.759 4.569 1.00 96.94 130 LEU A O 1
ATOM 995 N N . SER A 1 131 ? -11.668 -6.138 3.238 1.00 97.19 131 SER A N 1
ATOM 996 C CA . SER A 1 131 ? -10.785 -7.246 3.599 1.00 97.19 131 SER A CA 1
ATOM 997 C C . SER A 1 131 ? -10.453 -7.286 5.086 1.00 97.19 131 SER A C 1
ATOM 999 O O . SER A 1 131 ? -10.495 -8.351 5.699 1.00 97.19 131 SER A O 1
ATOM 1001 N N . VAL A 1 132 ? -10.093 -6.146 5.674 1.00 96.94 132 VAL A N 1
ATOM 1002 C CA . VAL A 1 132 ? -9.729 -6.086 7.096 1.00 96.94 132 VAL A CA 1
ATOM 1003 C C . VAL A 1 132 ? -10.967 -6.106 7.983 1.00 96.94 132 VAL A C 1
ATOM 1005 O O . VAL A 1 132 ? -10.935 -6.654 9.082 1.00 96.94 132 VAL A O 1
ATOM 1008 N N . ASP A 1 133 ? -12.058 -5.515 7.523 1.00 95.38 133 ASP A N 1
ATOM 1009 C CA . ASP A 1 133 ? -13.304 -5.460 8.267 1.00 95.38 133 ASP A CA 1
ATOM 1010 C C . ASP A 1 133 ? -13.973 -6.833 8.381 1.00 95.38 133 ASP A C 1
ATOM 1012 O O . ASP A 1 133 ? -14.221 -7.303 9.489 1.00 95.38 133 ASP A O 1
ATOM 1016 N N . THR A 1 134 ? -14.130 -7.547 7.263 1.00 94.56 134 THR A N 1
ATOM 1017 C CA . THR A 1 134 ? -14.653 -8.926 7.262 1.00 94.56 134 THR A CA 1
ATOM 1018 C C . THR A 1 134 ? -13.791 -9.874 8.093 1.00 94.56 134 THR A C 1
ATOM 1020 O O . THR A 1 134 ? -14.329 -10.728 8.799 1.00 94.56 134 THR A O 1
ATOM 1023 N N . TRP A 1 135 ? -12.466 -9.683 8.098 1.00 95.50 135 TRP A N 1
ATOM 1024 C CA . TRP A 1 135 ? -11.569 -10.398 9.005 1.00 95.50 135 TRP A CA 1
ATOM 1025 C C . TRP A 1 135 ? -11.934 -10.177 10.476 1.00 95.50 135 TRP A C 1
ATOM 1027 O O . TRP A 1 135 ? -12.054 -11.144 11.231 1.00 95.50 135 TRP A O 1
ATOM 1037 N N . LYS A 1 136 ? -12.117 -8.916 10.891 1.00 93.56 136 LYS A N 1
ATOM 1038 C CA . LYS A 1 136 ? -12.471 -8.572 12.277 1.00 93.56 136 LYS A CA 1
ATOM 1039 C C . LYS A 1 136 ? -13.848 -9.099 12.675 1.00 93.56 136 LYS A C 1
ATOM 1041 O O . LYS A 1 136 ? -14.021 -9.476 13.827 1.00 93.56 136 LYS A O 1
ATOM 1046 N N . SER A 1 137 ? -14.782 -9.189 11.731 1.00 92.00 137 SER A N 1
ATOM 1047 C CA . SER A 1 137 ? -16.109 -9.786 11.931 1.00 92.00 137 SER A CA 1
ATOM 1048 C C . SER A 1 137 ? -16.108 -11.323 11.948 1.00 92.00 137 SER A C 1
ATOM 1050 O O . SER A 1 137 ? -17.169 -11.930 12.007 1.00 92.00 137 SER A O 1
ATOM 1052 N N . GLY A 1 138 ? -14.943 -11.978 11.871 1.00 93.56 138 GLY A N 1
ATOM 1053 C CA . GLY A 1 138 ? -14.817 -13.441 11.900 1.00 93.56 138 GLY A CA 1
ATOM 1054 C C . GLY A 1 138 ? -14.884 -14.119 10.525 1.00 93.56 138 GLY A C 1
ATOM 1055 O O . GLY A 1 138 ? -14.503 -15.284 10.399 1.00 93.56 138 GLY A O 1
ATOM 1056 N N . HIS A 1 139 ? -15.248 -13.392 9.466 1.00 93.50 139 HIS A N 1
ATOM 1057 C CA . HIS A 1 139 ? -15.288 -13.874 8.081 1.00 93.50 139 HIS A CA 1
ATOM 1058 C C . HIS A 1 139 ? -13.909 -13.787 7.410 1.00 93.50 139 HIS A C 1
ATOM 1060 O O . HIS A 1 139 ? -13.698 -13.091 6.417 1.00 93.50 139 HIS A O 1
ATOM 1066 N N . LYS A 1 140 ? -12.948 -14.539 7.954 1.00 93.19 140 LYS A N 1
ATOM 1067 C CA . LYS A 1 140 ? -11.523 -14.491 7.579 1.00 93.19 140 LYS A CA 1
ATOM 1068 C C . LYS A 1 140 ? -11.239 -14.778 6.100 1.00 93.19 140 LYS A C 1
ATOM 1070 O O . LYS A 1 140 ? -10.231 -14.309 5.578 1.00 93.19 140 LYS A O 1
ATOM 1075 N N . LEU A 1 141 ? -12.120 -15.517 5.419 1.00 93.81 141 LEU A N 1
ATOM 1076 C CA . LEU A 1 141 ? -11.980 -15.827 3.993 1.00 93.81 141 LEU A CA 1
ATOM 1077 C C . LEU A 1 141 ? -12.146 -14.603 3.081 1.00 93.81 141 LEU A C 1
ATOM 1079 O O . LEU A 1 141 ? -11.659 -14.637 1.954 1.00 93.81 141 LEU A O 1
ATOM 1083 N N . GLY A 1 142 ? -12.759 -13.513 3.562 1.00 91.75 142 GLY A N 1
ATOM 1084 C CA . GLY A 1 142 ? -12.974 -12.299 2.771 1.00 91.75 142 GLY A CA 1
ATOM 1085 C C . GLY A 1 142 ? -11.684 -11.747 2.160 1.00 91.75 142 GLY A C 1
ATOM 1086 O O . GLY A 1 142 ? -11.664 -11.377 0.987 1.00 91.75 142 GLY A O 1
ATOM 1087 N N . LEU A 1 143 ? -10.563 -11.786 2.890 1.00 95.12 143 LEU A N 1
ATOM 1088 C CA . LEU A 1 143 ? -9.285 -11.300 2.358 1.00 95.12 143 LEU A CA 1
ATOM 1089 C C . LEU A 1 143 ? -8.788 -12.094 1.145 1.00 95.12 143 LEU A C 1
ATOM 1091 O O . LEU A 1 143 ? -8.212 -11.505 0.234 1.00 95.12 143 LEU A O 1
ATOM 1095 N N . PHE A 1 144 ? -9.065 -13.400 1.090 1.00 96.06 144 PHE A N 1
ATOM 1096 C CA . PHE A 1 144 ? -8.695 -14.257 -0.040 1.00 96.06 144 PHE A CA 1
ATOM 1097 C C . PHE A 1 144 ? -9.581 -14.025 -1.271 1.00 96.06 144 PHE A C 1
ATOM 1099 O O . PHE A 1 144 ? -9.290 -14.555 -2.338 1.00 96.06 144 PHE A O 1
ATOM 1106 N N . ILE A 1 145 ? -10.631 -13.209 -1.140 1.00 96.25 145 ILE A N 1
ATOM 1107 C CA . ILE A 1 145 ? -11.493 -12.762 -2.236 1.00 96.25 145 ILE A CA 1
ATOM 1108 C C . ILE A 1 145 ? -11.079 -11.353 -2.672 1.00 96.25 145 ILE A C 1
ATOM 1110 O O . ILE A 1 145 ? -10.775 -11.120 -3.840 1.00 96.25 145 ILE A O 1
ATOM 1114 N N . TYR A 1 146 ? -11.025 -10.400 -1.739 1.00 97.62 146 TYR A N 1
ATOM 1115 C CA . TYR A 1 146 ? -10.830 -8.989 -2.081 1.00 97.62 146 TYR A CA 1
ATOM 1116 C C . TYR A 1 146 ? -9.409 -8.664 -2.558 1.00 97.62 146 TYR A C 1
ATOM 1118 O O . TYR A 1 146 ? -9.243 -7.793 -3.417 1.00 97.62 146 TYR A O 1
ATOM 1126 N N . VAL A 1 147 ? -8.386 -9.367 -2.049 1.00 97.50 147 VAL A N 1
ATOM 1127 C CA . VAL A 1 147 ? -6.997 -9.178 -2.494 1.00 97.50 147 VAL A CA 1
ATOM 1128 C C . VAL A 1 147 ? -6.818 -9.581 -3.966 1.00 97.50 147 VAL A C 1
ATOM 1130 O O . VAL A 1 147 ? -6.399 -8.730 -4.755 1.00 97.50 147 VAL A O 1
ATOM 1133 N N . PRO A 1 148 ? -7.192 -10.802 -4.402 1.00 98.00 148 PRO A N 1
ATOM 1134 C CA . PRO A 1 148 ? -7.092 -11.162 -5.812 1.00 98.00 148 PRO A CA 1
ATOM 1135 C C . PRO A 1 148 ? -7.920 -10.256 -6.719 1.00 98.00 148 PRO A C 1
ATOM 1137 O O . PRO A 1 148 ? -7.446 -9.887 -7.791 1.00 98.00 148 PRO A O 1
ATOM 1140 N N . VAL A 1 149 ? -9.117 -9.844 -6.280 1.00 98.06 149 VAL A N 1
ATOM 1141 C CA . VAL A 1 149 ? -9.985 -8.948 -7.056 1.00 98.06 149 VAL A CA 1
ATOM 1142 C C . VAL A 1 149 ? -9.278 -7.634 -7.381 1.00 98.06 149 VAL A C 1
ATOM 1144 O O . VAL A 1 149 ? -9.231 -7.268 -8.554 1.00 98.06 149 VAL A O 1
ATOM 1147 N N . PHE A 1 150 ? -8.678 -6.939 -6.405 1.00 97.50 150 PHE A N 1
ATOM 1148 C CA . PHE A 1 150 ? -8.032 -5.654 -6.710 1.00 97.50 150 PHE A CA 1
ATOM 1149 C C . PHE A 1 150 ? -6.803 -5.827 -7.615 1.00 97.50 150 PHE A C 1
ATOM 1151 O O . PHE A 1 150 ? -6.564 -4.996 -8.492 1.00 97.50 150 PHE A O 1
ATOM 1158 N N . ILE A 1 151 ? -6.035 -6.906 -7.426 1.00 97.56 151 ILE A N 1
ATOM 1159 C CA . ILE A 1 151 ? -4.829 -7.183 -8.216 1.00 97.56 151 ILE A CA 1
ATOM 1160 C C . ILE A 1 151 ? -5.201 -7.491 -9.669 1.00 97.56 151 ILE A C 1
ATOM 1162 O O . ILE A 1 151 ? -4.616 -6.929 -10.600 1.00 97.56 151 ILE A O 1
ATOM 1166 N N . ILE A 1 152 ? -6.181 -8.373 -9.875 1.00 97.19 152 ILE A N 1
ATOM 1167 C CA . ILE A 1 152 ? -6.624 -8.789 -11.208 1.00 97.19 152 ILE A CA 1
ATOM 1168 C C . ILE A 1 152 ? -7.309 -7.624 -11.929 1.00 97.19 152 ILE A C 1
ATOM 1170 O O . ILE A 1 152 ? -7.009 -7.399 -13.102 1.00 97.19 152 ILE A O 1
ATOM 1174 N N . ALA A 1 153 ? -8.125 -6.832 -11.223 1.00 97.19 153 ALA A N 1
ATOM 1175 C CA . ALA A 1 153 ? -8.772 -5.630 -11.757 1.00 97.19 153 ALA A CA 1
ATOM 1176 C C . ALA A 1 153 ? -7.791 -4.484 -12.083 1.00 97.19 153 ALA A C 1
ATOM 1178 O O . ALA A 1 153 ? -8.172 -3.504 -12.720 1.00 97.19 153 ALA A O 1
ATOM 1179 N N . GLY A 1 154 ? -6.525 -4.582 -11.663 1.00 96.88 154 GLY A N 1
ATOM 1180 C CA . GLY A 1 154 ? -5.516 -3.553 -11.922 1.00 96.88 154 GLY A CA 1
ATOM 1181 C C . GLY A 1 154 ? -5.699 -2.293 -11.072 1.00 96.88 154 GLY A C 1
ATOM 1182 O O . GLY A 1 154 ? -5.333 -1.192 -11.506 1.00 96.88 154 GLY A O 1
ATOM 1183 N N . PHE A 1 155 ? -6.269 -2.451 -9.876 1.00 98.62 155 PHE A N 1
ATOM 1184 C CA . PHE A 1 155 ? -6.412 -1.374 -8.909 1.00 98.62 155 PHE A CA 1
ATOM 1185 C C . PHE A 1 155 ? -5.089 -1.043 -8.213 1.00 98.62 155 PHE A C 1
ATOM 1187 O O . PHE A 1 155 ? -4.179 -1.869 -8.112 1.00 98.62 155 PHE A O 1
ATOM 1194 N N . ASP A 1 156 ? -4.962 0.203 -7.761 1.00 98.56 156 ASP A N 1
ATOM 1195 C CA . ASP A 1 156 ? -3.698 0.757 -7.285 1.00 98.56 156 ASP A CA 1
ATOM 1196 C C . ASP A 1 156 ? -3.655 0.789 -5.753 1.00 98.56 156 ASP A C 1
ATOM 1198 O O . ASP A 1 156 ? -4.400 1.528 -5.114 1.00 98.56 156 ASP A O 1
ATOM 1202 N N . HIS A 1 157 ? -2.761 -0.011 -5.168 1.00 98.75 157 HIS A N 1
ATOM 1203 C CA . HIS A 1 157 ? -2.527 -0.076 -3.724 1.00 98.75 157 HIS A CA 1
ATOM 1204 C C . HIS A 1 157 ? -1.260 0.706 -3.365 1.00 98.75 157 HIS A C 1
ATOM 1206 O O . HIS A 1 157 ? -0.174 0.340 -3.812 1.00 98.75 157 HIS A O 1
ATOM 1212 N N . SER A 1 158 ? -1.365 1.753 -2.548 1.00 98.81 158 SER A N 1
ATOM 1213 C CA . SER A 1 158 ? -0.284 2.707 -2.256 1.00 98.81 158 SER A CA 1
ATOM 1214 C C . SER A 1 158 ? 0.972 2.044 -1.689 1.00 98.81 158 SER A C 1
ATOM 1216 O O . SER A 1 158 ? 2.075 2.312 -2.167 1.00 98.81 158 SER A O 1
ATOM 1218 N N . VAL A 1 159 ? 0.799 1.116 -0.744 1.00 98.81 159 VAL A N 1
ATOM 1219 C CA . VAL A 1 159 ? 1.902 0.408 -0.073 1.00 98.81 159 VAL A CA 1
ATOM 1220 C C . VAL A 1 159 ? 2.575 -0.615 -0.985 1.00 98.81 159 VAL A C 1
ATOM 1222 O O . VAL A 1 159 ? 3.792 -0.761 -0.964 1.00 98.81 159 VAL A O 1
ATOM 1225 N N . ALA A 1 160 ? 1.811 -1.282 -1.854 1.00 98.75 160 ALA A N 1
ATOM 1226 C CA . ALA A 1 160 ? 2.397 -2.210 -2.827 1.00 98.75 160 ALA A CA 1
ATOM 1227 C C . ALA A 1 160 ? 3.078 -1.446 -3.973 1.00 98.75 160 ALA A C 1
ATOM 1229 O O . ALA A 1 160 ? 4.161 -1.817 -4.415 1.00 98.75 160 ALA A O 1
ATOM 1230 N N . ASN A 1 161 ? 2.482 -0.332 -4.410 1.00 98.75 161 ASN A N 1
ATOM 1231 C CA . ASN A 1 161 ? 3.073 0.572 -5.390 1.00 98.75 161 ASN A CA 1
ATOM 1232 C C . ASN A 1 161 ? 4.408 1.139 -4.900 1.00 98.75 161 ASN A C 1
ATOM 1234 O O . ASN A 1 161 ? 5.309 1.300 -5.712 1.00 98.75 161 ASN A O 1
ATOM 1238 N N . SER A 1 162 ? 4.562 1.393 -3.600 1.00 98.88 162 SER A N 1
ATOM 1239 C CA . SER A 1 162 ? 5.834 1.836 -3.027 1.00 98.88 162 SER A CA 1
ATOM 1240 C C . SER A 1 162 ? 6.944 0.781 -3.176 1.00 98.88 162 SER A C 1
ATOM 1242 O O . SER A 1 162 ? 8.056 1.119 -3.581 1.00 98.88 162 SER A O 1
ATOM 1244 N N . PHE A 1 163 ? 6.627 -0.507 -2.981 1.00 98.88 163 PHE A N 1
ATOM 1245 C CA . PHE A 1 163 ? 7.545 -1.606 -3.310 1.00 98.88 163 PHE A CA 1
ATOM 1246 C C . PHE A 1 163 ? 7.889 -1.641 -4.806 1.00 98.88 163 PHE A C 1
ATOM 1248 O O . PHE A 1 163 ? 9.065 -1.707 -5.152 1.00 98.88 163 PHE A O 1
ATOM 1255 N N . TYR A 1 164 ? 6.899 -1.532 -5.700 1.00 98.69 164 TYR A N 1
ATOM 1256 C CA . TYR A 1 164 ? 7.151 -1.523 -7.148 1.00 98.69 164 TYR A CA 1
ATOM 1257 C C . TYR A 1 164 ? 7.983 -0.312 -7.595 1.00 98.69 164 TYR A C 1
ATOM 1259 O O . TYR A 1 164 ? 8.863 -0.471 -8.431 1.00 98.69 164 TYR A O 1
ATOM 1267 N N . ASN A 1 165 ? 7.756 0.869 -7.009 1.00 98.69 165 ASN A N 1
ATOM 1268 C CA . ASN A 1 165 ? 8.564 2.071 -7.235 1.00 98.69 165 ASN A CA 1
ATOM 1269 C C . ASN A 1 165 ? 10.023 1.848 -6.819 1.00 98.69 165 ASN A C 1
ATOM 1271 O O . ASN A 1 165 ? 10.943 2.199 -7.550 1.00 98.69 165 ASN A O 1
ATOM 1275 N N . GLY A 1 166 ? 10.228 1.247 -5.643 1.00 98.75 166 GLY A N 1
ATOM 1276 C CA . GLY A 1 166 ? 11.556 0.906 -5.145 1.00 98.75 166 GLY A CA 1
ATOM 1277 C C . GLY A 1 166 ? 12.244 -0.142 -6.013 1.00 98.75 166 GLY A C 1
ATOM 1278 O O . GLY A 1 166 ? 13.411 0.007 -6.339 1.00 98.75 166 GLY A O 1
ATOM 1279 N N . ALA A 1 167 ? 11.536 -1.185 -6.444 1.00 98.75 167 ALA A N 1
ATOM 1280 C CA . ALA A 1 167 ? 12.102 -2.201 -7.331 1.00 98.75 167 ALA A CA 1
ATOM 1281 C C . ALA A 1 167 ? 12.420 -1.646 -8.727 1.00 98.75 167 ALA A C 1
ATOM 1283 O O . ALA A 1 167 ? 13.414 -2.033 -9.329 1.00 98.75 167 ALA A O 1
ATOM 1284 N N . ALA A 1 168 ? 11.630 -0.692 -9.218 1.00 98.38 168 ALA A N 1
ATOM 1285 C CA . ALA A 1 168 ? 11.845 0.007 -10.482 1.00 98.38 168 ALA A CA 1
ATOM 1286 C C . ALA A 1 168 ? 12.856 1.171 -10.397 1.00 98.38 168 ALA A C 1
ATOM 1288 O O . ALA A 1 168 ? 12.891 1.987 -11.318 1.00 98.38 168 ALA A O 1
ATOM 1289 N N . PHE A 1 169 ? 13.621 1.286 -9.301 1.00 98.00 169 PHE A N 1
ATOM 1290 C CA . PHE A 1 169 ? 14.466 2.446 -8.996 1.00 98.00 169 PHE A CA 1
ATOM 1291 C C . PHE A 1 169 ? 15.265 2.945 -10.208 1.00 98.00 169 PHE A C 1
ATOM 1293 O O . PHE A 1 169 ? 15.997 2.182 -10.840 1.00 98.00 169 PHE A O 1
ATOM 1300 N N . GLY A 1 170 ? 15.145 4.235 -10.520 1.00 96.25 170 GLY A N 1
ATOM 1301 C CA . GLY A 1 170 ? 15.748 4.830 -11.708 1.00 96.25 170 GLY A CA 1
ATOM 1302 C C . GLY A 1 170 ? 15.496 6.338 -11.828 1.00 96.25 170 GLY A C 1
ATOM 1303 O O . GLY A 1 170 ? 15.109 6.979 -10.848 1.00 96.25 170 GLY A O 1
ATOM 1304 N N . PRO A 1 171 ? 15.687 6.925 -13.025 1.00 96.19 171 PRO A N 1
ATOM 1305 C CA . PRO A 1 171 ? 15.605 8.376 -13.235 1.00 96.19 171 PRO A CA 1
ATOM 1306 C C . PRO A 1 171 ? 14.264 9.004 -12.827 1.00 96.19 171 PRO A C 1
ATOM 1308 O O . PRO A 1 171 ? 14.222 10.137 -12.359 1.00 96.19 171 PRO A O 1
ATOM 1311 N N . GLU A 1 172 ? 13.168 8.253 -12.953 1.00 95.44 172 GLU A N 1
ATOM 1312 C CA . GLU A 1 172 ? 11.820 8.724 -12.617 1.00 95.44 172 GLU A CA 1
ATOM 1313 C C . GLU A 1 172 ? 11.505 8.677 -11.112 1.00 95.44 172 GLU A C 1
ATOM 1315 O O . GLU A 1 172 ? 10.499 9.233 -10.679 1.00 95.44 172 GLU A O 1
ATOM 1320 N N . THR A 1 173 ? 12.333 8.029 -10.286 1.00 96.50 173 THR A N 1
ATOM 1321 C CA . THR A 1 173 ? 11.993 7.743 -8.882 1.00 96.50 173 THR A CA 1
ATOM 1322 C C . THR A 1 173 ? 11.840 9.004 -8.031 1.00 96.50 173 THR A C 1
ATOM 1324 O O . THR A 1 173 ? 10.953 9.059 -7.177 1.00 96.50 173 THR A O 1
ATOM 1327 N N . PHE A 1 174 ? 12.649 10.035 -8.274 1.00 97.44 174 PHE A N 1
ATOM 1328 C CA . PHE A 1 174 ? 12.628 11.285 -7.505 1.00 97.44 174 PHE A CA 1
ATOM 1329 C C . PHE A 1 174 ? 12.169 12.479 -8.348 1.00 97.44 174 PHE A C 1
ATOM 1331 O O . PHE A 1 174 ? 12.718 13.574 -8.251 1.00 97.44 174 PHE A O 1
ATOM 1338 N N . THR A 1 175 ? 11.148 12.273 -9.183 1.00 98.44 175 THR A N 1
ATOM 1339 C CA . THR A 1 175 ? 10.519 13.340 -9.972 1.00 98.44 175 THR A CA 1
ATOM 1340 C C . THR A 1 175 ? 9.219 13.826 -9.333 1.00 98.44 175 THR A C 1
ATOM 1342 O O . THR A 1 175 ? 8.540 13.094 -8.605 1.00 98.44 175 THR A O 1
ATO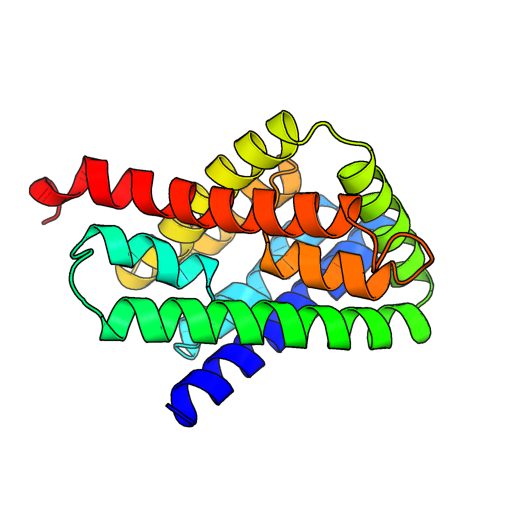M 1345 N N . LEU A 1 176 ? 8.811 15.058 -9.660 1.00 98.00 176 LEU A N 1
ATOM 1346 C CA . LEU A 1 176 ? 7.506 15.597 -9.253 1.00 98.00 176 LEU A CA 1
ATOM 1347 C C . LEU A 1 176 ? 6.348 14.733 -9.775 1.00 98.00 176 LEU A C 1
ATOM 1349 O O . LEU A 1 176 ? 5.342 14.548 -9.092 1.00 98.00 176 LEU A O 1
ATOM 1353 N N . LYS A 1 177 ? 6.516 14.157 -10.969 1.00 98.06 177 LYS A N 1
ATOM 1354 C CA . LYS A 1 177 ? 5.564 13.226 -11.571 1.00 98.06 177 LYS A CA 1
ATOM 1355 C C . LYS A 1 177 ? 5.367 11.985 -10.700 1.00 98.06 177 LYS A C 1
ATOM 1357 O O . LYS A 1 177 ? 4.228 11.620 -10.413 1.00 98.06 177 LYS A O 1
ATOM 1362 N N . ASN A 1 178 ? 6.450 11.364 -10.233 1.00 98.50 178 ASN A N 1
ATOM 1363 C CA . ASN A 1 178 ? 6.343 10.214 -9.340 1.00 98.50 178 ASN A CA 1
ATOM 1364 C C . ASN A 1 178 ? 5.744 10.591 -7.979 1.00 98.50 178 ASN A C 1
ATOM 1366 O O . ASN A 1 178 ? 4.874 9.883 -7.472 1.00 98.50 178 ASN A O 1
ATOM 1370 N N . ALA A 1 179 ? 6.139 11.737 -7.417 1.00 98.50 179 ALA A N 1
ATOM 1371 C CA . ALA A 1 179 ? 5.540 12.248 -6.185 1.00 98.50 179 ALA A CA 1
ATOM 1372 C C . ALA A 1 179 ? 4.017 12.434 -6.327 1.00 98.50 179 ALA A C 1
ATOM 1374 O O . ALA A 1 179 ? 3.263 12.025 -5.442 1.00 98.50 179 ALA A O 1
ATOM 1375 N N . ALA A 1 180 ? 3.552 12.961 -7.466 1.00 98.62 180 ALA A N 1
ATOM 1376 C CA . ALA A 1 180 ? 2.130 13.103 -7.765 1.00 98.62 180 ALA A CA 1
ATOM 1377 C C . ALA A 1 180 ? 1.414 11.745 -7.862 1.00 98.62 180 ALA A C 1
ATOM 1379 O O . ALA A 1 180 ? 0.317 11.604 -7.322 1.00 98.62 180 ALA A O 1
ATOM 1380 N N . VAL A 1 181 ? 2.029 10.728 -8.478 1.00 98.75 181 VAL A N 1
ATOM 1381 C CA . VAL A 1 181 ? 1.490 9.354 -8.525 1.00 98.75 181 VAL A CA 1
ATOM 1382 C C . VAL A 1 181 ? 1.347 8.764 -7.120 1.00 98.75 181 VAL A C 1
ATOM 1384 O O . VAL A 1 181 ? 0.269 8.286 -6.760 1.00 98.75 181 VAL A O 1
ATOM 1387 N N . VAL A 1 182 ? 2.404 8.831 -6.304 1.00 98.75 182 VAL A N 1
ATOM 1388 C CA . VAL A 1 182 ? 2.403 8.300 -4.932 1.00 98.75 182 VAL A CA 1
ATOM 1389 C C . VAL A 1 182 ? 1.348 9.000 -4.074 1.00 98.75 182 VAL A C 1
ATOM 1391 O O . VAL A 1 182 ? 0.567 8.325 -3.396 1.00 98.75 182 VAL A O 1
ATOM 1394 N N . ALA A 1 183 ? 1.281 10.333 -4.126 1.00 98.75 183 ALA A N 1
ATOM 1395 C CA . ALA A 1 183 ? 0.287 11.114 -3.395 1.00 98.75 183 ALA A CA 1
ATOM 1396 C C . ALA A 1 183 ? -1.142 10.777 -3.846 1.00 98.75 183 ALA A C 1
ATOM 1398 O O . ALA A 1 183 ? -1.992 10.485 -3.005 1.00 98.75 183 ALA A O 1
ATOM 1399 N N . THR A 1 184 ? -1.387 10.735 -5.161 1.00 98.88 184 THR A N 1
ATOM 1400 C CA . THR A 1 184 ? -2.704 10.436 -5.750 1.00 98.88 184 THR A CA 1
ATOM 1401 C C . THR A 1 184 ? -3.241 9.097 -5.260 1.00 98.88 184 THR A C 1
ATOM 1403 O O . THR A 1 184 ? -4.353 9.036 -4.742 1.00 98.88 184 THR A O 1
ATOM 1406 N N . VAL A 1 185 ? -2.449 8.026 -5.371 1.00 98.88 185 VAL A N 1
ATOM 1407 C CA . VAL A 1 185 ? -2.893 6.682 -4.969 1.00 98.88 185 VAL A CA 1
ATOM 1408 C C . VAL A 1 185 ? -3.066 6.586 -3.452 1.00 98.88 185 VAL A C 1
ATOM 1410 O O . VAL A 1 185 ? -4.024 5.975 -2.985 1.00 98.88 185 VAL A O 1
ATOM 1413 N N . THR A 1 186 ? -2.177 7.209 -2.671 1.00 98.94 186 THR A N 1
ATOM 1414 C CA . THR A 1 186 ? -2.273 7.201 -1.202 1.00 98.94 186 THR A CA 1
ATOM 1415 C C . THR A 1 186 ? -3.556 7.882 -0.734 1.00 98.94 186 THR A C 1
ATOM 1417 O O . THR A 1 186 ? -4.332 7.273 -0.002 1.00 98.94 186 THR A O 1
ATOM 1420 N N . ILE A 1 187 ? -3.827 9.098 -1.215 1.00 98.88 187 ILE A N 1
ATOM 1421 C CA . ILE A 1 187 ? -5.049 9.843 -0.885 1.00 98.88 187 ILE A CA 1
ATOM 1422 C C . ILE A 1 187 ? -6.286 9.062 -1.342 1.00 98.88 187 ILE A C 1
ATOM 1424 O O . ILE A 1 187 ? -7.224 8.890 -0.565 1.00 98.88 187 ILE A O 1
ATOM 1428 N N . ALA A 1 188 ? -6.273 8.531 -2.567 1.00 98.88 188 ALA A N 1
ATOM 1429 C CA . ALA A 1 188 ? -7.384 7.760 -3.109 1.00 98.88 188 ALA A CA 1
ATOM 1430 C C . ALA A 1 188 ? -7.681 6.486 -2.302 1.00 98.88 188 ALA A C 1
ATOM 1432 O O . ALA A 1 188 ? -8.843 6.198 -2.033 1.00 98.88 188 ALA A O 1
ATOM 1433 N N . ASN A 1 189 ? -6.666 5.739 -1.852 1.00 98.94 189 ASN A N 1
ATOM 1434 C CA . ASN A 1 189 ? -6.885 4.589 -0.968 1.00 98.94 189 ASN A CA 1
ATOM 1435 C C . ASN A 1 189 ? -7.535 5.003 0.359 1.00 98.94 189 ASN A C 1
ATOM 1437 O O . ASN A 1 189 ? -8.431 4.307 0.835 1.00 98.94 189 ASN A O 1
ATOM 1441 N N . GLY A 1 190 ? -7.111 6.130 0.940 1.00 98.81 190 GLY A N 1
ATOM 1442 C CA . GLY A 1 190 ? -7.717 6.684 2.151 1.00 98.81 190 GLY A CA 1
ATOM 1443 C C . GLY A 1 190 ? -9.195 7.019 1.965 1.00 98.81 190 GLY A C 1
ATOM 1444 O O . GLY A 1 190 ? -10.036 6.516 2.707 1.00 98.81 190 GLY A O 1
ATOM 1445 N N . LEU A 1 191 ? -9.506 7.798 0.925 1.00 98.81 191 LEU A N 1
ATOM 1446 C CA . LEU A 1 191 ? -10.876 8.171 0.567 1.00 98.81 191 LEU A CA 1
ATOM 1447 C C . LEU A 1 191 ? -11.745 6.940 0.286 1.00 98.81 191 LEU A C 1
ATOM 1449 O O . LEU A 1 191 ? -12.858 6.845 0.794 1.00 98.81 191 LEU A O 1
ATOM 1453 N N . GLY A 1 192 ? -11.225 5.966 -0.465 1.00 98.75 192 GLY A N 1
ATOM 1454 C CA . GLY A 1 192 ? -11.926 4.720 -0.763 1.00 98.75 192 GLY A CA 1
ATOM 1455 C C . GLY A 1 192 ? -12.243 3.911 0.492 1.00 98.75 192 GLY A C 1
ATOM 1456 O O . GLY A 1 192 ? -13.354 3.405 0.646 1.00 98.75 192 GLY A O 1
ATOM 1457 N N . GLY A 1 193 ? -11.296 3.849 1.431 1.00 98.50 193 GLY A N 1
ATOM 1458 C CA . GLY A 1 193 ? -11.485 3.175 2.712 1.00 98.50 193 GLY A CA 1
ATOM 1459 C C . GLY A 1 193 ? -12.553 3.818 3.602 1.00 98.50 193 GLY A C 1
ATOM 1460 O O . GLY A 1 193 ? -13.108 3.130 4.453 1.00 98.50 193 GLY A O 1
ATOM 1461 N N . TRP A 1 194 ? -12.866 5.106 3.420 1.00 98.50 194 TRP A N 1
ATOM 1462 C CA . TRP A 1 194 ? -13.919 5.794 4.178 1.00 98.50 194 TRP A CA 1
ATOM 1463 C C . TRP A 1 194 ? -15.330 5.525 3.654 1.00 98.50 194 TRP A C 1
ATOM 1465 O O . TRP A 1 194 ? -16.279 5.642 4.425 1.00 98.50 194 TRP A O 1
ATOM 1475 N N . ILE A 1 195 ? -15.490 5.148 2.380 1.00 97.81 195 ILE A N 1
ATOM 1476 C CA . ILE A 1 195 ? -16.804 5.053 1.723 1.00 97.81 195 ILE A CA 1
ATOM 1477 C C . ILE A 1 195 ? -17.751 4.116 2.481 1.00 97.81 195 ILE A C 1
ATOM 1479 O O . ILE A 1 195 ? -18.823 4.543 2.902 1.00 97.81 195 ILE A O 1
ATOM 1483 N N . PHE A 1 196 ? -17.356 2.860 2.702 1.00 94.38 196 PHE A N 1
ATOM 1484 C CA . PHE A 1 196 ? -18.205 1.892 3.406 1.00 94.38 196 PHE A CA 1
ATOM 1485 C C . PHE A 1 196 ? -18.513 2.317 4.850 1.00 94.38 196 PHE A C 1
ATOM 1487 O O . PHE A 1 196 ? -19.692 2.427 5.177 1.00 94.38 196 PHE A O 1
ATOM 1494 N N . PRO A 1 197 ? -17.515 2.637 5.698 1.00 94.81 197 PRO A N 1
ATOM 1495 C CA . PRO A 1 197 ? -17.752 3.149 7.0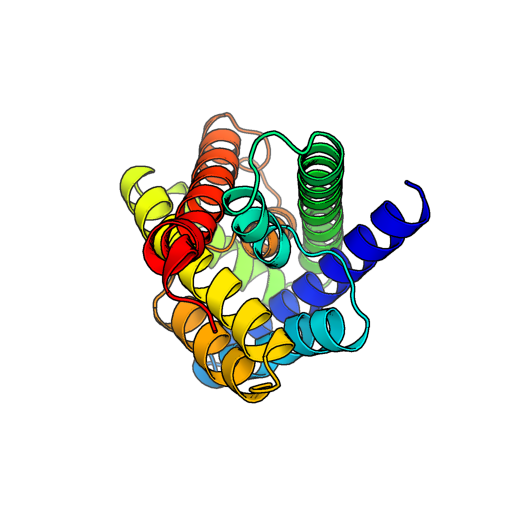45 1.00 94.81 197 PRO A CA 1
ATOM 1496 C C . PRO A 1 197 ? -18.735 4.314 7.127 1.00 94.81 197 PRO A C 1
ATOM 1498 O O . PRO A 1 197 ? -19.570 4.325 8.025 1.00 94.81 197 PRO A O 1
ATOM 1501 N N . LEU A 1 198 ? -18.642 5.286 6.212 1.00 95.88 198 LEU A N 1
ATOM 1502 C CA . LEU A 1 198 ? -19.527 6.452 6.194 1.00 95.88 198 LEU A CA 1
ATOM 1503 C C . LEU A 1 198 ? -20.957 6.077 5.805 1.00 95.88 198 LEU A C 1
ATOM 1505 O O . LEU A 1 198 ? -21.899 6.578 6.414 1.00 95.88 198 LEU A O 1
ATOM 1509 N N . LEU A 1 199 ? -21.118 5.181 4.828 1.00 93.81 199 LEU A N 1
ATOM 1510 C CA . LEU A 1 199 ? -22.429 4.750 4.340 1.00 93.81 199 LEU A CA 1
ATOM 1511 C C . LEU A 1 199 ? -23.124 3.751 5.273 1.00 93.81 199 LEU A C 1
ATOM 1513 O O . LEU A 1 199 ? -24.347 3.664 5.263 1.00 93.81 199 LEU A O 1
ATOM 1517 N N . THR A 1 200 ? -22.374 3.012 6.095 1.00 88.69 200 THR A N 1
ATOM 1518 C CA . THR A 1 200 ? -22.928 1.985 6.995 1.00 88.69 200 THR A CA 1
ATOM 1519 C C . THR A 1 200 ? -22.846 2.358 8.473 1.00 88.69 200 THR A C 1
ATOM 1521 O O . THR A 1 200 ? -23.096 1.507 9.326 1.00 88.69 200 THR A O 1
ATOM 1524 N N . LYS A 1 201 ? -22.471 3.598 8.811 1.00 77.25 201 LYS A N 1
ATOM 1525 C CA . LYS A 1 201 ? -22.200 4.024 10.196 1.00 77.25 201 LYS A CA 1
ATOM 1526 C C . LYS A 1 201 ? -23.368 3.772 11.156 1.00 77.25 201 LYS A C 1
ATOM 1528 O O . LYS A 1 201 ? -23.135 3.432 12.309 1.00 77.25 201 LYS A O 1
ATOM 1533 N N . SER A 1 202 ? -24.600 3.932 10.677 1.00 71.44 202 SER A N 1
ATOM 1534 C CA . SER A 1 202 ? -25.846 3.741 11.433 1.00 71.44 202 SER A CA 1
ATOM 1535 C C . SER A 1 202 ? -26.466 2.347 11.291 1.00 71.44 202 SER A C 1
ATOM 1537 O O . SER A 1 202 ? -27.420 2.042 11.994 1.00 71.44 202 SER A O 1
ATOM 1539 N N . ALA A 1 203 ? -25.957 1.520 10.374 1.00 67.25 203 ALA A N 1
ATOM 1540 C CA . ALA A 1 203 ? -26.560 0.245 9.981 1.00 67.25 203 ALA A CA 1
ATOM 1541 C C . ALA A 1 203 ? -25.773 -0.978 10.477 1.00 67.25 203 ALA A C 1
ATOM 1543 O O . ALA A 1 203 ? -26.073 -2.105 10.084 1.00 67.25 203 ALA A O 1
ATOM 1544 N N . ARG A 1 204 ? -24.738 -0.773 11.300 1.00 59.94 204 ARG A N 1
ATOM 1545 C CA . ARG A 1 204 ? -24.006 -1.888 11.897 1.00 59.94 204 ARG A CA 1
ATOM 1546 C C . ARG A 1 204 ? -24.763 -2.456 13.098 1.00 59.94 204 ARG A C 1
ATOM 1548 O O . ARG A 1 204 ? -25.183 -1.657 13.934 1.00 59.94 204 ARG A O 1
ATOM 1555 N N . PRO A 1 205 ? -24.915 -3.789 13.181 1.00 52.78 205 PRO A N 1
ATOM 1556 C CA . PRO A 1 205 ? -25.298 -4.441 14.426 1.00 52.78 205 PRO A CA 1
ATOM 1557 C C . PRO A 1 205 ? -24.235 -4.234 15.513 1.00 52.78 205 PRO A C 1
ATOM 1559 O O . PRO A 1 205 ? -23.046 -4.025 15.160 1.00 52.78 205 PRO A O 1
#

InterPro domains:
  IPR000292 Formate/nitrite transporter [PF01226] (7-199)
  IPR000292 Formate/nitrite transporter [PTHR30520] (7-197)
  IPR023271 Aquaporin-like [G3DSA:1.20.1080.10] (3-200)

Radius of gyration: 15.89 Å; chains: 1; bounding box: 46×33×38 Å